Protein 8XPX (pdb70)

InterPro domains:
  IPR000571 Zinc finger, CCCH-type [PS50103] (180-202)
  IPR000571 Zinc finger, CCCH-type [PS50103] (270-297)
  IPR000571 Zinc finger, CCCH-type [SM00356] (90-118)
  IPR000571 Zinc finger, CCCH-type [SM00356] (177-201)
  IPR000571 Zinc finger, CCCH-type [SM00356] (270-296)
  IPR004170 WWE domain [PF02825] (377-458)
  IPR004170 WWE domain [PS50918] (285-361)
  IPR004170 WWE domain [PS50918] (364-458)
  IPR012317 Poly(ADP-ribose) polymerase, catalytic domain [PF00644] (507-678)
  IPR012317 Poly(ADP-ribose) polymerase, catalytic domain [PS51059] (484-698)
  IPR036388 Winged helix-like DNA-binding domain superfamily [G3DSA:1.10.10.10] (1-70)
  IPR037197 WWE domain superfamily [G3DSA:3.30.720.50] (369-468)
  IPR037197 WWE domain superfamily [SSF117839] (365-465)
  IPR051712 Mono-ADP-ribosyltransferase and antiviral protein [PTHR45740] (1-680)
  IPR056226 PARP12, winged helix domain [PF24356] (4-68)
  IPR057602 PARP12-like, CCCH zinc finger tandem [PF25261] (73-123)
  IPR057602 PARP12-like, CCCH zinc finger tandem [PF25261] (173-206)

GO terms:
  GO:0005802 trans-Golgi network (C, IDA)
  GO:0070633 transepithelial transport (P, IDA)
  GO:0070213 protein auto-ADP-ribosylation (P, IDA)
  GO:1990404 NAD+-protein mono-ADP-ribosyltransferase activity (F, IDA)
  GO:0140803 NAD+-protein-cysteine ADP-ribosyltransferase activity (F, EXP)
  GO:0140806 NAD+-protein-aspartate ADP-ribosyltransferase activity (F, EXP)
  GO:0003723 RNA binding (F, HDA)

Sequence (363 aa):
PGFQKITLSSSSEEYQKVWNLFNRTLPFYFFVQKIERVQNLALWEVYQWQKGQMQKQNGGKAVDERQLFHGTSAIVVDGICQHNFDWRVCGTSYGKGSYFARDAAYSHHFSKSDTQTHTMFLARVLVGEFVRGNASFVRPPAKEGWSNAFYDSCVNSVSDPSIFVIFEKHQVVYPEYVIQYTTSPGFQKITLSSSSEEYQKVWNLFNRTLPFYFVQQKIERVQNLALWEVYQWQKGQMQKQNGGKAVDERQLFHGTSAIVVDGICQHNFDWRVCTSYGKGSYFARDAAYSHHFSKSDTQTHTTMFLARVLVGEFVRGNASFVRPPAKEGWSNAFYDSCVNSVSDPSIFVIFEKHQVVYPEYVIQYTTTS

Foldseek 3Di:
DQKDKAWDDPVDPVNVVVVVQQCVAPVLWFWDTKIWMGHPVLVVLLVVVQCVLCVVVVNHGFDKDWWKAAEAPVCVVVCSHPNDFQVVAPDDQERAGKTFSYNVVNVVRHDDPAQKTKMFTKIFRQGFEEAGDHHHLAFDADPDPPHDGGQWHANDNVDGGMIGGNDRSGMGGTMMIMIGSD/DQKDWAWDDCPDPV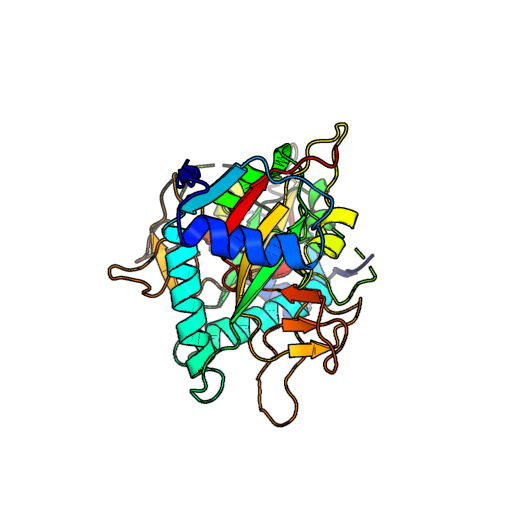NVVVVVQQCVAPVLWFWDTKTFMGRPVLVVLLVVVQVVLCVQVVNDHFDKDWFKAAEEPVCVVVCSHPNDAQVVHVDQERAGKTFSYNVVNVVVFDDPAQKTKMFGKIFRQGFEEAGDHPHLDFDADPPDDPHGGQWHANDPVDGGMIGGNDRSRMDRTMMIMIGSD

Nearest PDB structures (foldseek):
  8xpx-assembly1_A  TM=1.006E+00  e=1.491E-42  Homo sapiens
  8xpx-assembly2_B  TM=9.887E-01  e=3.657E-39  Homo sapiens
  2pqf-assembly7_F-2  TM=9.781E-01  e=5.191E-37  Homo sapiens
  2pqf-assembly8_B  TM=9.810E-01  e=6.252E-37  Homo sapiens
  2pqf-assembly3_C  TM=9.808E-01  e=1.315E-36  Homo sapiens

Organism: Homo sapiens (NCBI:txid9606)

Radius of gyration: 22.44 Å; Cα contacts (8 Å, |Δi|>4): 821; chains: 2; bounding box: 74×44×46 Å

Secondary structure (DSSP, 8-state):
---EEEEPPTTSHHHHHHHHHHHTT-TTSEEEEEEEEE-HHHHHHHHHHHHHHHHHTTTPPP-EEEEEEEE-GGGHHHHHHH---TTT----S-SSEEEES-HHHHHHT---SSSEEEEEEEEEE--SEEE--TT-SSPPBPSSTT-PBPSEEES-SSS--EEEE--GGGEEEEEEEEEE--/---EEEEPPTTSHHHHHHHHHHHTT-TTSEEEEEEEEE-HHHHHHHHHHHHHHHHHTTTPPP-EEEEEEEE-GGGHHHHHHH---TTT---S-SSEEEES-HHHHHHT---SSSEEEEEEEEEE--SEEE--TT-SSPPBPTTSSS-B-SEEES-SSS--EEEES-GGGEEEEEEEEEE--

Solvent-accessible surface area: 17602 Å² total; per-residue (Å²): 158,38,25,94,72,69,81,19,67,68,107,37,122,45,20,78,123,5,86,69,35,2,45,167,38,3,78,128,46,124,25,102,77,0,11,76,4,63,3,128,44,24,94,58,14,0,68,9,12,47,18,25,12,76,55,44,73,43,44,137,88,19,52,56,78,68,4,3,20,13,11,27,75,163,42,9,71,33,14,0,53,121,9,4,29,98,135,106,121,92,94,48,27,2,104,3,12,54,2,2,109,35,0,38,66,4,35,141,91,8,181,52,148,82,101,62,23,7,0,0,0,0,67,0,0,0,9,98,38,29,134,3,71,65,86,49,50,40,17,35,33,68,171,45,162,26,62,27,27,38,42,0,0,0,31,32,80,111,94,18,23,15,0,0,5,34,26,33,18,13,3,13,0,16,22,1,0,52,0,17,41,81,137,54,23,94,73,65,84,17,69,69,104,36,126,42,19,79,120,4,89,85,51,2,45,160,32,4,76,128,48,112,26,94,80,0,23,75,3,63,3,120,29,3,72,28,6,0,27,42,8,68,42,28,0,82,128,31,19,60,43,146,97,23,49,52,76,64,4,2,16,14,9,31,75,160,43,7,72,43,14,0,43,87,4,10,26,94,99,98,116,152,52,44,2,93,4,12,57,2,2,98,28,0,38,81,4,37,143,110,4,171,51,159,90,108,53,25,12,0,0,0,0,59,0,0,0,4,89,43,29,159,6,70,58,80,56,23,52,2,22,56,23,122,90,120,102,128,7,42,34,10,0,0,0,31,31,92,106,81,21,20,17,0,0,4,12,19,49,49,9,3,8,0,18,17,6,0,56,0,23,44,87

Structure (mmCIF, N/CA/C/O backbone):
data_8XPX
#
_entry.id   8XPX
#
_cell.length_a   93.940
_cell.length_b   74.930
_cell.length_c   61.490
_cell.angle_alpha   90.000
_cell.angle_beta   113.835
_cell.angle_gamma   90.000
#
_symmetry.space_group_name_H-M   'C 1 2 1'
#
loop_
_entity.id
_entity.type
_entity.pdbx_description
1 polymer 'Protein mono-ADP-ribosyltransferase PARP12'
2 non-polymer 1,2-ETHANEDIOL
3 non-polymer DI(HYDROXYETHYL)ETHER
4 non-polymer 'ACETATE ION'
5 water water
#
loop_
_atom_site.group_PDB
_atom_site.id
_atom_site.type_symbol
_atom_site.label_atom_id
_atom_site.label_alt_id
_atom_site.label_comp_id
_atom_site.label_asym_id
_atom_site.label_entity_id
_atom_site.label_seq_id
_atom_site.pdbx_PDB_ins_code
_atom_site.Cartn_x
_atom_site.Cartn_y
_atom_site.Cartn_z
_atom_site.occupancy
_atom_site.B_iso_or_equiv
_atom_site.auth_seq_id
_atom_site.auth_comp_id
_atom_site.auth_asym_id
_atom_site.auth_atom_id
_atom_site.pdbx_PDB_model_num
ATOM 1 N N . PRO A 1 8 ? -5.023 -16.252 6.593 1.000 68.572 496 PRO A N 1
ATOM 2 C CA . PRO A 1 8 ? -3.995 -17.266 6.887 1.000 68.313 496 PRO A CA 1
ATOM 3 C C . PRO A 1 8 ? -3.673 -17.323 8.379 1.000 61.802 496 PRO A C 1
ATOM 4 O O . PRO A 1 8 ? -3.961 -18.326 9.030 1.000 69.095 496 PRO A O 1
ATOM 8 N N . GLY A 1 9 ? -3.106 -16.233 8.912 1.000 48.504 497 GLY A N 1
ATOM 9 C CA . GLY A 1 9 ? -2.860 -16.111 10.341 1.000 43.283 497 GLY A CA 1
ATOM 10 C C . GLY A 1 9 ? -3.862 -15.195 11.055 1.000 37.619 497 GLY A C 1
ATOM 11 O O . GLY A 1 9 ? -3.656 -14.850 12.216 1.000 35.665 497 GLY A O 1
ATOM 12 N N . PHE A 1 10 ? -4.972 -14.844 10.389 1.000 33.232 498 PHE A N 1
ATOM 13 C CA . PHE A 1 10 ? -5.978 -13.985 10.998 1.000 30.909 498 PHE A CA 1
ATOM 14 C C . PHE A 1 10 ? -7.380 -14.410 10.562 1.000 33.703 498 PHE A C 1
ATOM 15 O O . PHE A 1 10 ? -7.546 -15.069 9.535 1.000 29.279 498 PHE A O 1
ATOM 23 N N . GLN A 1 11 ? -8.386 -14.025 11.360 1.000 30.257 499 GLN A N 1
ATOM 24 C CA . GLN A 1 11 ? -9.779 -14.104 10.950 1.000 31.970 499 GLN A CA 1
ATOM 25 C C . GLN A 1 11 ? -10.431 -12.736 11.133 1.000 30.713 499 GLN A C 1
ATOM 26 O O . GLN A 1 11 ? -10.007 -11.949 11.983 1.000 27.291 499 GLN A O 1
ATOM 32 N N . LYS A 1 12 ? -11.446 -12.459 10.306 1.000 27.967 500 LYS A N 1
ATOM 33 C CA . LYS A 1 12 ? -12.288 -11.279 10.463 1.000 28.933 500 LYS A CA 1
ATOM 34 C C . LYS A 1 12 ? -13.700 -11.758 10.783 1.000 29.653 500 LYS A C 1
ATOM 35 O O . LYS A 1 12 ? -14.265 -12.535 10.016 1.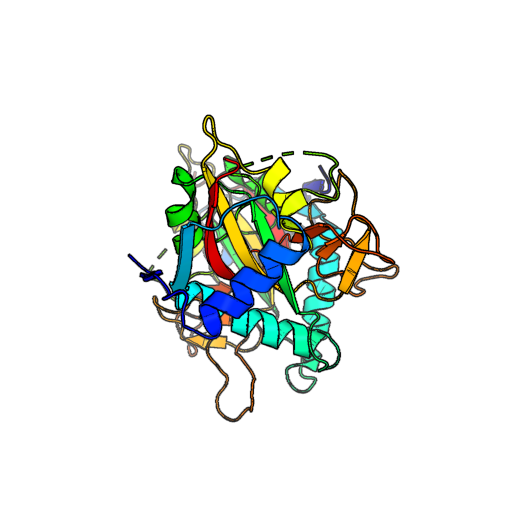000 30.156 500 LYS A O 1
ATOM 41 N N . ILE A 1 13 ? -14.243 -11.334 11.931 1.000 27.235 501 ILE A N 1
ATOM 42 C CA . ILE A 1 13 ? -15.551 -11.791 12.373 1.000 27.127 501 ILE A CA 1
ATOM 43 C C . ILE A 1 13 ? -16.534 -10.637 12.200 1.000 28.803 501 ILE A C 1
ATOM 44 O O . ILE A 1 13 ? -16.370 -9.589 12.820 1.000 27.847 501 ILE A O 1
ATOM 49 N N . THR A 1 14 ? -17.534 -10.827 11.330 1.000 26.984 502 THR A N 1
ATOM 50 C CA . THR A 1 14 ? -18.564 -9.826 11.128 1.000 27.788 502 THR A CA 1
ATOM 51 C C . THR A 1 14 ? -19.396 -9.748 12.402 1.000 27.846 502 THR A C 1
ATOM 52 O O . THR A 1 14 ? -19.815 -10.771 12.932 1.000 30.367 502 THR A O 1
ATOM 56 N N . LEU A 1 15 ? -19.585 -8.532 12.920 1.000 25.627 503 LEU A N 1
ATOM 57 C CA . LEU A 1 15 ? -20.364 -8.333 14.131 1.000 26.034 503 LEU A CA 1
ATOM 58 C C . LEU A 1 15 ? -21.819 -8.013 13.792 1.000 25.895 503 LEU A C 1
ATOM 59 O O . LEU A 1 15 ? -22.099 -7.334 12.803 1.000 28.316 503 LEU A O 1
ATOM 64 N N . SER A 1 16 ? -22.709 -8.437 14.691 1.000 29.542 504 SER A N 1
ATOM 65 C CA . SER A 1 16 ? -24.119 -8.094 14.626 1.000 31.927 504 SER A CA 1
ATOM 66 C C . SER A 1 16 ? -24.338 -6.690 15.190 1.000 30.915 504 SER A C 1
ATOM 67 O O . SER A 1 16 ? -23.803 -6.369 16.242 1.000 28.912 504 SER A O 1
ATOM 70 N N . SER A 1 17 ? -25.158 -5.879 14.509 1.000 29.180 505 SER A N 1
ATOM 71 C CA . SER A 1 17 ? -25.477 -4.532 14.961 1.000 31.811 505 SER A CA 1
ATOM 72 C C . SER A 1 17 ? -26.227 -4.521 16.299 1.000 31.864 505 SER A C 1
ATOM 73 O O . SER A 1 17 ? -26.339 -3.462 16.922 1.000 32.426 505 SER A O 1
ATOM 76 N N . SER A 1 18 ? -26.691 -5.688 16.780 1.000 30.345 506 SER A N 1
ATOM 77 C CA . SER A 1 18 ? -27.417 -5.761 18.038 1.000 32.713 506 SER A CA 1
ATOM 78 C C . SER A 1 18 ? -26.471 -6.031 19.214 1.000 30.590 506 SER A C 1
ATOM 79 O O . SER A 1 18 ? -26.905 -6.070 20.367 1.000 31.017 506 SER A O 1
ATOM 82 N N . SER A 1 19 ? -25.172 -6.220 18.932 1.000 27.149 507 SER A N 1
ATOM 83 C CA . SER A 1 19 ? -24.203 -6.542 19.964 1.000 27.835 507 SER A CA 1
ATOM 84 C C . SER A 1 19 ? -23.658 -5.263 20.605 1.000 26.646 507 SER A C 1
ATOM 85 O O . SER A 1 19 ? -23.607 -4.208 19.964 1.000 26.872 507 SER A O 1
ATOM 88 N N . GLU A 1 20 ? -23.241 -5.395 21.867 1.000 25.134 508 GLU A N 1
ATOM 89 C CA . GLU A 1 20 ? -22.534 -4.353 22.601 1.000 26.983 508 GLU A CA 1
ATOM 90 C C . GLU A 1 20 ? -21.270 -3.950 21.840 1.000 26.826 508 GLU A C 1
ATOM 91 O O . GLU A 1 20 ? -20.993 -2.764 21.669 1.000 25.554 508 GLU A O 1
ATOM 97 N N . GLU A 1 21 ? -20.527 -4.952 21.364 1.000 25.292 509 GLU A N 1
ATOM 98 C CA . GLU A 1 21 ? -19.230 -4.729 20.739 1.000 26.117 509 GLU A CA 1
ATOM 99 C C . GLU A 1 21 ? -19.379 -3.864 19.486 1.000 24.141 509 GLU A C 1
ATOM 100 O O . GLU A 1 21 ? -18.645 -2.893 19.288 1.000 23.479 509 GLU A O 1
ATOM 106 N N . TYR A 1 22 ? -20.354 -4.204 18.641 1.000 22.662 510 TYR A N 1
ATOM 107 C CA . TYR A 1 22 ? -20.604 -3.429 17.443 1.000 22.136 510 TYR A CA 1
ATOM 108 C C . TYR A 1 22 ? -20.912 -1.983 17.828 1.000 21.812 510 TYR A C 1
ATOM 109 O O . TYR A 1 22 ? -20.400 -1.057 17.213 1.000 20.577 510 TYR A O 1
ATOM 118 N N . GLN A 1 23 ? -21.802 -1.806 18.812 1.000 22.164 511 GLN A N 1
ATOM 119 C CA . GLN A 1 23 ? -22.330 -0.488 19.127 1.000 22.294 511 GLN A CA 1
ATOM 120 C C . GLN A 1 23 ? -21.275 0.383 19.806 1.000 21.093 511 GLN A C 1
ATOM 121 O O . GLN A 1 23 ? -21.310 1.596 19.649 1.000 21.324 511 GLN A O 1
ATOM 127 N N . LYS A 1 24 ? -20.307 -0.226 20.490 1.000 22.686 512 LYS A N 1
ATOM 128 C CA . LYS A 1 24 ? -19.206 0.526 21.075 1.000 23.339 512 LYS A CA 1
ATOM 129 C C . LYS A 1 24 ? -18.327 1.111 19.970 1.000 22.045 512 LYS A C 1
ATOM 130 O O . LYS A 1 24 ? -17.900 2.254 20.054 1.000 21.128 512 LYS A O 1
ATOM 136 N N . VAL A 1 25 ? -18.023 0.298 18.955 1.000 20.850 513 VAL A N 1
ATOM 137 C CA . VAL A 1 25 ? -17.231 0.765 17.834 1.000 21.235 513 VAL A CA 1
ATOM 138 C C . VAL A 1 25 ? -18.004 1.829 17.052 1.000 19.866 513 VAL A C 1
ATOM 139 O O . VAL A 1 25 ? -17.449 2.865 16.683 1.000 19.115 513 VAL A O 1
ATOM 143 N N . TRP A 1 26 ? -19.288 1.557 16.811 1.000 19.600 514 TRP A N 1
ATOM 144 C CA . TRP A 1 26 ? -20.150 2.443 16.054 1.000 19.931 514 TRP A CA 1
ATOM 145 C C . TRP A 1 26 ? -20.203 3.802 16.742 1.000 20.829 514 TRP A C 1
ATOM 146 O O . TRP A 1 26 ? -20.135 4.829 16.087 1.000 19.186 514 TRP A O 1
ATOM 157 N N . ASN A 1 27 ? -20.307 3.779 18.071 1.000 21.118 515 ASN A N 1
ATOM 158 C CA . ASN A 1 27 ? -20.372 5.008 18.847 1.000 22.490 515 ASN A CA 1
ATOM 159 C C . ASN A 1 27 ? -19.167 5.908 18.556 1.000 21.276 515 ASN A C 1
ATOM 160 O O . ASN A 1 27 ? -19.326 7.110 18.324 1.000 21.731 515 ASN A O 1
ATOM 165 N N . LEU A 1 28 ? -17.966 5.329 18.551 1.000 20.366 516 LEU A N 1
ATOM 166 C CA . LEU A 1 28 ? -16.745 6.106 18.356 1.000 19.930 516 LEU A CA 1
ATOM 167 C C . LEU A 1 28 ? -16.710 6.742 16.963 1.000 20.129 516 LEU A C 1
ATOM 168 O O . LEU A 1 28 ? -16.290 7.893 16.824 1.000 20.412 516 LEU A O 1
ATOM 173 N N . PHE A 1 29 ? -17.143 5.985 15.943 1.000 18.989 517 PHE A N 1
ATOM 174 C CA . PHE A 1 29 ? -17.204 6.459 14.568 1.000 20.234 517 PHE A CA 1
ATOM 175 C C . PHE A 1 29 ? -18.196 7.623 14.456 1.000 18.214 517 PHE A C 1
ATOM 176 O O . PHE A 1 29 ? -17.896 8.648 13.865 1.000 18.310 517 PHE A O 1
ATOM 184 N N . ASN A 1 30 ? -19.365 7.426 15.063 1.000 19.956 518 ASN A N 1
ATOM 185 C CA . ASN A 1 30 ? -20.477 8.358 14.993 1.000 19.907 518 ASN A CA 1
ATOM 186 C C . ASN A 1 30 ? -20.165 9.669 15.714 1.000 21.170 518 ASN A C 1
ATOM 187 O O . ASN A 1 30 ? -20.791 10.695 15.410 1.000 22.005 518 ASN A O 1
ATOM 192 N N . ARG A 1 31 ? -19.178 9.681 16.619 1.000 20.440 519 ARG A N 1
ATOM 193 C CA . ARG A 1 31 ? -18.815 10.921 17.295 1.000 22.129 519 ARG A CA 1
ATOM 194 C C . ARG A 1 31 ? -18.486 12.028 16.295 1.000 21.622 519 ARG A C 1
ATOM 195 O O . ARG A 1 31 ? -18.744 13.199 16.574 1.000 20.580 519 ARG A O 1
ATOM 203 N N . THR A 1 32 ? -17.855 11.684 15.156 1.000 20.373 520 THR A N 1
ATOM 204 C CA . THR A 1 32 ? -17.460 12.714 14.208 1.000 19.490 520 THR A CA 1
ATOM 205 C C . THR A 1 32 ? -17.961 12.477 12.780 1.000 21.238 520 THR A C 1
ATOM 206 O O . THR A 1 32 ? -17.806 13.384 11.976 1.000 22.735 520 THR A O 1
ATOM 210 N N . LEU A 1 33 ? -18.569 11.322 12.470 1.000 21.614 521 LEU A N 1
ATOM 211 C CA . LEU A 1 33 ? -19.170 11.070 11.163 1.000 22.194 521 LEU A CA 1
ATOM 212 C C . LEU A 1 33 ? -20.621 10.624 11.321 1.000 22.516 521 LEU A C 1
ATOM 213 O O . LEU A 1 33 ? -21.056 9.594 10.797 1.000 23.629 521 LEU A O 1
ATOM 218 N N . PRO A 1 34 ? -21.460 11.421 12.020 1.000 23.509 522 PRO A N 1
ATOM 219 C CA . PRO A 1 34 ? -22.872 11.089 12.173 1.000 25.195 522 PRO A CA 1
ATOM 220 C C . PRO A 1 34 ? -23.663 11.121 10.862 1.000 26.613 522 PRO A C 1
ATOM 221 O O . PRO A 1 34 ? -24.726 10.514 10.793 1.000 26.647 522 PRO A O 1
ATOM 225 N N . PHE A 1 35 ? -23.137 11.825 9.847 1.000 28.804 523 PHE A N 1
ATOM 226 C CA . PHE A 1 35 ? -23.841 12.038 8.589 1.000 30.262 523 PHE A CA 1
ATOM 227 C C . PHE A 1 35 ? -23.462 10.976 7.551 1.000 30.203 523 PHE A C 1
ATOM 228 O O . PHE A 1 35 ? -23.997 10.985 6.445 1.000 31.136 523 PHE A O 1
ATOM 236 N N . TYR A 1 36 ? -22.549 10.058 7.893 1.000 28.257 524 TYR A N 1
ATOM 237 C CA . TYR A 1 36 ? -22.262 8.896 7.057 1.000 28.186 524 TYR A CA 1
ATOM 238 C C . TYR A 1 36 ? -22.947 7.665 7.645 1.000 26.711 524 TYR A C 1
ATOM 239 O O . TYR A 1 36 ? -23.460 7.704 8.757 1.000 26.610 524 TYR A O 1
ATOM 248 N N . PHE A 1 37 ? -22.949 6.560 6.888 1.000 28.381 525 PHE A N 1
ATOM 249 C CA A PHE A 1 37 ? -23.691 5.368 7.261 0.500 27.718 525 PHE A CA 1
ATOM 250 C CA B PHE A 1 37 ? -23.699 5.368 7.251 0.500 27.463 525 PHE A CA 1
ATOM 251 C C . PHE A 1 37 ? -22.774 4.155 7.308 1.000 27.189 525 PHE A C 1
ATOM 252 O O . PHE A 1 37 ? -22.191 3.781 6.291 1.000 27.460 525 PHE A O 1
ATOM 267 N N . VAL A 1 38 ? -22.684 3.541 8.498 1.000 26.454 526 VAL A N 1
ATOM 268 C CA . VAL A 1 38 ? -21.863 2.355 8.705 1.000 26.830 526 VAL A CA 1
ATOM 269 C C . VAL A 1 38 ? -22.623 1.158 8.139 1.000 28.650 526 VAL A C 1
ATOM 270 O O . VAL A 1 38 ? -23.801 0.986 8.423 1.000 26.233 526 VAL A O 1
ATOM 274 N N . GLN A 1 39 ? -21.928 0.337 7.339 1.000 28.963 527 GLN A N 1
ATOM 275 C CA . GLN A 1 39 ? -22.534 -0.777 6.628 1.000 30.683 527 GLN A CA 1
ATOM 276 C C . GLN A 1 39 ? -22.046 -2.105 7.200 1.000 29.411 527 GLN A C 1
ATOM 277 O O . GLN A 1 39 ? -22.760 -3.094 7.153 1.000 28.897 527 GLN A O 1
ATOM 283 N N . LYS A 1 40 ? -20.829 -2.141 7.763 1.000 27.755 528 LYS A N 1
ATOM 284 C CA . LYS A 1 40 ? -20.274 -3.381 8.276 1.000 26.506 528 LYS A CA 1
ATOM 285 C C . LYS A 1 40 ? -19.155 -3.072 9.265 1.000 23.696 528 LYS A C 1
ATOM 286 O O . LYS A 1 40 ? -18.388 -2.147 9.024 1.000 24.594 528 LYS A O 1
ATOM 292 N N . ILE A 1 41 ? -19.081 -3.864 10.345 1.000 22.771 529 ILE A N 1
ATOM 293 C CA . ILE A 1 41 ? -17.968 -3.824 11.288 1.000 22.262 529 ILE A CA 1
ATOM 294 C C . ILE A 1 41 ? -17.504 -5.254 11.523 1.000 22.211 529 ILE A C 1
ATOM 295 O O . ILE A 1 41 ? -18.313 -6.124 11.864 1.000 23.981 529 ILE A O 1
ATOM 300 N N . GLU A 1 42 ? -16.194 -5.464 11.357 1.000 22.952 530 GLU A N 1
ATOM 301 C CA . GLU A 1 42 ? -15.558 -6.755 11.555 1.000 24.677 530 GLU A CA 1
ATOM 302 C C . GLU A 1 42 ? -14.506 -6.665 12.654 1.000 23.210 530 GLU A C 1
ATOM 303 O O . GLU A 1 42 ? -13.692 -5.744 12.636 1.000 22.852 530 GLU A O 1
ATOM 309 N N . ARG A 1 43 ? -14.497 -7.655 13.548 1.000 23.287 531 ARG A N 1
ATOM 310 C CA . ARG A 1 43 ? -13.455 -7.807 14.549 1.000 23.731 531 ARG A CA 1
ATOM 311 C C . ARG A 1 43 ? -12.282 -8.558 13.933 1.000 24.945 531 ARG A C 1
ATOM 312 O O . ARG A 1 43 ? -12.466 -9.640 13.373 1.000 25.571 531 ARG A O 1
ATOM 320 N N . VAL A 1 44 ? -11.075 -8.004 14.090 1.000 22.507 532 VAL A N 1
ATOM 321 C CA . VAL A 1 44 ? -9.885 -8.634 13.550 1.000 24.610 532 VAL A CA 1
ATOM 322 C C . VAL A 1 44 ? -9.269 -9.486 14.648 1.000 24.024 532 VAL A C 1
ATOM 323 O O . VAL A 1 44 ? -9.036 -9.000 15.748 1.000 22.844 532 VAL A O 1
ATOM 327 N N . GLN A 1 45 ? -9.025 -10.761 14.340 1.000 24.763 533 GLN A N 1
ATOM 328 C CA . GLN A 1 45 ? -8.390 -11.668 15.276 1.000 27.403 533 GLN A CA 1
ATOM 329 C C . GLN A 1 45 ? -7.089 -12.151 14.649 1.000 27.668 533 GLN A C 1
ATOM 330 O O . GLN A 1 45 ? -7.120 -12.967 13.719 1.000 28.158 533 GLN A O 1
ATOM 336 N N . ASN A 1 46 ? -5.963 -11.605 15.130 1.000 27.128 534 ASN A N 1
ATOM 337 C CA . ASN A 1 46 ? -4.648 -12.082 14.740 1.000 26.235 534 ASN A CA 1
ATOM 338 C C . ASN A 1 46 ? -3.861 -12.366 16.016 1.000 26.223 534 ASN A C 1
ATOM 339 O O . ASN A 1 46 ? -3.382 -11.442 16.664 1.000 23.118 534 ASN A O 1
ATOM 344 N N . LEU A 1 47 ? -3.746 -13.652 16.378 1.000 27.717 535 LEU A N 1
ATOM 345 C CA . LEU A 1 47 ? -3.141 -14.034 17.643 1.000 29.988 535 LEU A CA 1
ATOM 346 C C . LEU A 1 47 ? -1.695 -13.546 17.717 1.000 28.308 535 LEU A C 1
ATOM 347 O O . LEU A 1 47 ? -1.258 -13.123 18.779 1.000 27.392 535 LEU A O 1
ATOM 352 N N . ALA A 1 48 ? -0.962 -13.629 16.596 1.000 27.756 536 ALA A N 1
ATOM 353 C CA . ALA A 1 48 ? 0.441 -13.259 16.569 1.000 26.728 536 ALA A CA 1
ATOM 354 C C . ALA A 1 48 ? 0.614 -11.773 16.861 1.000 26.243 536 ALA A C 1
ATOM 355 O O . ALA A 1 48 ? 1.447 -11.400 17.682 1.000 26.361 536 ALA A O 1
ATOM 357 N N . LEU A 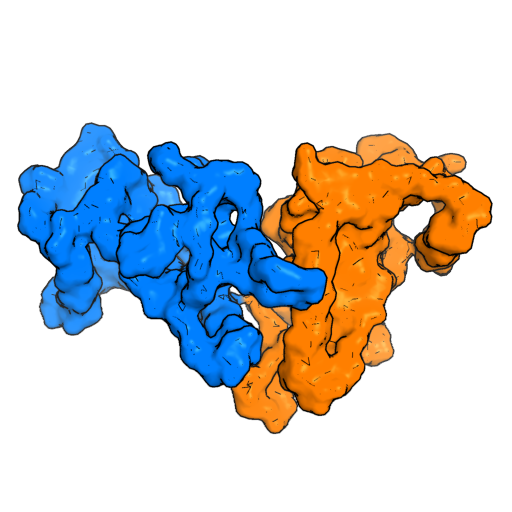1 49 ? -0.175 -10.925 16.187 1.000 24.985 537 LEU A N 1
ATOM 358 C CA . LEU A 1 49 ? -0.104 -9.486 16.408 1.000 23.319 537 LEU A CA 1
ATOM 359 C C . LEU A 1 49 ? -0.558 -9.145 17.827 1.000 22.250 537 LEU A C 1
ATOM 360 O O . LEU A 1 49 ? -0.045 -8.210 18.443 1.000 21.416 537 LEU A O 1
ATOM 365 N N . TRP A 1 50 ? -1.498 -9.924 18.364 1.000 22.526 538 TRP A N 1
ATOM 366 C CA . TRP A 1 50 ? -2.030 -9.689 19.699 1.000 23.281 538 TRP A CA 1
ATOM 367 C C . TRP A 1 50 ? -0.982 -10.008 20.768 1.000 22.642 538 TRP A C 1
ATOM 368 O O . TRP A 1 50 ? -0.799 -9.242 21.712 1.000 21.861 538 TRP A O 1
ATOM 379 N N . GLU A 1 51 ? -0.293 -11.144 20.609 1.000 22.884 539 GLU A N 1
ATOM 380 C CA . GLU A 1 51 ? 0.755 -11.537 21.540 1.000 24.345 539 GLU A CA 1
ATOM 381 C C . GLU A 1 51 ? 1.856 -10.480 21.590 1.000 21.008 539 GLU A C 1
ATOM 382 O O . GLU A 1 51 ? 2.288 -10.097 22.670 1.000 22.192 539 GLU A O 1
ATOM 388 N N . VAL A 1 52 ? 2.290 -10.004 20.426 1.000 22.157 540 VAL A N 1
ATOM 389 C CA . VAL A 1 52 ? 3.336 -8.997 20.327 1.000 22.171 540 VAL A CA 1
ATOM 390 C C . VAL A 1 52 ? 2.892 -7.720 21.047 1.000 21.632 540 VAL A C 1
ATOM 391 O O . VAL A 1 52 ? 3.643 -7.138 21.828 1.000 22.446 540 VAL A O 1
ATOM 395 N N . TYR A 1 53 ? 1.679 -7.270 20.739 1.000 20.833 541 TYR A N 1
ATOM 396 C CA . TYR A 1 53 ? 1.125 -6.044 21.303 1.000 19.817 541 TYR A CA 1
ATOM 397 C C . TYR A 1 53 ? 1.059 -6.129 22.829 1.000 19.934 541 TYR A C 1
ATOM 398 O O . TYR A 1 53 ? 1.421 -5.183 23.538 1.000 20.333 541 TYR A O 1
ATOM 407 N N . GLN A 1 54 ? 0.602 -7.267 23.356 1.000 20.153 542 GLN A N 1
ATOM 408 C CA . GLN A 1 54 ? 0.429 -7.396 24.799 1.000 22.125 542 GLN A CA 1
ATOM 409 C C . GLN A 1 54 ? 1.788 -7.433 25.496 1.000 21.439 542 GLN A C 1
ATOM 410 O O . GLN A 1 54 ? 1.946 -6.854 26.572 1.000 20.593 542 GLN A O 1
ATOM 416 N N . TRP A 1 55 ? 2.773 -8.083 24.862 1.000 21.014 543 TRP A N 1
ATOM 417 C CA . TRP A 1 55 ? 4.140 -8.057 25.351 1.000 20.445 543 TRP A CA 1
ATOM 418 C C . TRP A 1 55 ? 4.686 -6.634 25.376 1.000 20.592 543 TRP A C 1
ATOM 419 O O . TRP A 1 55 ? 5.258 -6.220 26.377 1.000 20.602 543 TRP A O 1
ATOM 430 N N . GLN A 1 56 ? 4.497 -5.893 24.275 1.000 20.964 544 GLN A N 1
ATOM 431 C CA . GLN A 1 56 ? 4.967 -4.526 24.178 1.000 20.638 544 GLN A CA 1
ATOM 432 C C . GLN A 1 56 ? 4.336 -3.673 25.283 1.000 20.099 544 GLN A C 1
ATOM 433 O O . GLN A 1 56 ? 5.000 -2.839 25.880 1.000 19.587 544 GLN A O 1
ATOM 439 N N . LYS A 1 57 ? 3.034 -3.849 25.510 1.000 19.872 545 LYS A N 1
ATOM 440 C CA . LYS A 1 57 ? 2.322 -3.114 26.544 1.000 20.599 545 LYS A CA 1
ATOM 441 C C . LYS A 1 57 ? 2.947 -3.377 27.917 1.000 19.708 545 LYS A C 1
ATOM 442 O O . LYS A 1 57 ? 3.129 -2.449 28.715 1.000 20.950 545 LYS A O 1
ATOM 448 N N . GLY A 1 58 ? 3.248 -4.654 28.188 1.000 19.598 546 GLY A N 1
ATOM 449 C CA . GLY A 1 58 ? 3.874 -5.062 29.438 1.000 20.587 546 GLY A CA 1
ATOM 450 C C . GLY A 1 58 ? 5.254 -4.428 29.598 1.000 21.042 546 GLY A C 1
ATOM 451 O O . GLY A 1 58 ? 5.616 -3.973 30.676 1.000 20.930 546 GLY A O 1
ATOM 452 N N . GLN A 1 59 ? 6.033 -4.380 28.503 1.000 21.822 547 GLN A N 1
ATOM 453 C CA . GLN A 1 59 ? 7.374 -3.828 28.572 1.000 23.532 547 GLN A CA 1
ATOM 454 C C . GLN A 1 59 ? 7.292 -2.321 28.811 1.000 22.090 547 GLN A C 1
ATOM 455 O O . GLN A 1 59 ? 8.078 -1.771 29.578 1.000 21.738 547 GLN A O 1
ATOM 461 N N . MET A 1 60 ? 6.342 -1.653 28.147 1.000 20.864 548 MET A N 1
ATOM 462 C CA . MET A 1 60 ? 6.188 -0.217 28.284 1.000 22.285 548 MET A CA 1
ATOM 463 C C . MET A 1 60 ? 5.740 0.133 29.706 1.000 20.253 548 MET A C 1
ATOM 464 O O . MET A 1 60 ? 6.157 1.146 30.258 1.000 21.273 548 MET A O 1
ATOM 469 N N . GLN A 1 61 ? 4.907 -0.719 30.304 1.000 20.488 549 GLN A N 1
ATOM 470 C CA . GLN A 1 61 ? 4.471 -0.496 31.680 1.000 21.160 549 GLN A CA 1
ATOM 471 C C . GLN A 1 61 ? 5.670 -0.528 32.620 1.000 20.919 549 GLN A C 1
ATOM 472 O O . GLN A 1 61 ? 5.835 0.355 33.459 1.000 22.758 549 GLN A O 1
ATOM 478 N N . LYS A 1 62 ? 6.533 -1.527 32.445 1.000 22.667 550 LYS A N 1
ATOM 479 C CA . LYS A 1 62 ? 7.718 -1.639 33.279 1.000 25.630 550 LYS A CA 1
ATOM 480 C C . LYS A 1 62 ? 8.601 -0.410 33.121 1.000 27.086 550 LYS A C 1
ATOM 481 O O . LYS A 1 62 ? 9.114 0.120 34.108 1.000 27.017 550 LYS A O 1
ATOM 487 N N . GLN A 1 63 ? 8.728 0.071 31.879 1.000 25.047 551 GLN A N 1
ATOM 488 C CA . GLN A 1 63 ? 9.615 1.180 31.594 1.000 27.158 551 GLN A CA 1
ATOM 489 C C . GLN A 1 63 ? 8.998 2.516 31.987 1.000 29.512 551 GLN A C 1
ATOM 490 O O . GLN A 1 63 ? 9.687 3.539 31.955 1.000 30.797 551 GLN A O 1
ATOM 496 N N . ASN A 1 64 ? 7.731 2.487 32.413 1.000 26.135 552 ASN A N 1
ATOM 497 C CA . ASN A 1 64 ? 7.001 3.667 32.841 1.000 28.193 552 ASN A CA 1
ATOM 498 C C . ASN A 1 64 ? 6.881 3.684 34.368 1.000 29.835 552 ASN A C 1
ATOM 499 O O . ASN A 1 64 ? 5.859 4.099 34.920 1.000 28.608 552 ASN A O 1
ATOM 504 N N . GLY A 1 65 ? 7.913 3.184 35.054 1.000 29.538 553 GLY A N 1
ATOM 505 C CA . GLY A 1 65 ? 7.895 3.098 36.501 1.000 30.440 553 GLY A CA 1
ATOM 506 C C . GLY A 1 65 ? 6.779 2.188 37.009 1.000 29.021 553 GLY A C 1
ATOM 507 O O . GLY A 1 65 ? 6.315 2.357 38.130 1.000 28.825 553 GLY A O 1
ATOM 508 N N . GLY A 1 66 ? 6.349 1.239 36.168 1.000 26.432 554 GLY A N 1
ATOM 509 C CA . GLY A 1 66 ? 5.345 0.246 36.527 1.000 24.613 554 GLY A CA 1
ATOM 510 C C . GLY A 1 66 ? 3.908 0.758 36.406 1.000 24.716 554 GLY A C 1
ATOM 511 O O . GLY A 1 66 ? 2.988 0.082 36.851 1.000 25.185 554 GLY A O 1
ATOM 512 N N . LYS A 1 67 ? 3.712 1.909 35.762 1.000 23.902 555 LYS A N 1
ATOM 513 C CA . LYS A 1 67 ? 2.403 2.541 35.646 1.000 24.242 555 LYS A CA 1
ATOM 514 C C . LYS A 1 67 ? 1.781 2.227 34.285 1.000 25.597 555 LYS A C 1
ATOM 515 O O . LYS A 1 67 ? 2.502 2.085 33.290 1.000 25.180 555 LYS A O 1
ATOM 521 N N . ALA A 1 68 ? 0.442 2.194 34.248 1.000 24.875 556 ALA A N 1
ATOM 522 C CA . ALA A 1 68 ? -0.298 1.856 33.047 1.000 25.747 556 ALA A CA 1
ATOM 523 C C . ALA A 1 68 ? 0.128 2.791 31.919 1.000 22.874 556 ALA A C 1
ATOM 524 O O . ALA A 1 68 ? 0.311 3.981 32.127 1.000 21.784 556 ALA A O 1
ATOM 526 N N . VAL A 1 69 ? 0.185 2.211 30.727 1.000 24.194 557 VAL A N 1
ATOM 527 C CA . VAL A 1 69 ? 0.582 2.865 29.496 1.000 24.024 557 VAL A CA 1
ATOM 528 C C . VAL A 1 69 ? -0.620 3.596 28.898 1.000 19.913 557 VAL A C 1
ATOM 529 O O . VAL A 1 69 ? -1.683 3.007 28.850 1.000 22.624 557 VAL A O 1
ATOM 533 N N . ASP A 1 70 ? -0.428 4.813 28.378 1.000 20.815 558 ASP A N 1
ATOM 534 C CA . ASP A 1 70 ? -1.474 5.514 27.633 1.000 21.433 558 ASP A CA 1
ATOM 535 C C . ASP A 1 70 ? -1.803 4.678 26.389 1.000 20.672 558 ASP A C 1
ATOM 536 O O . ASP A 1 70 ? -0.964 4.496 25.510 1.000 19.490 558 ASP A O 1
ATOM 541 N N . GLU A 1 71 ? -3.029 4.132 26.369 1.000 19.200 559 GLU A N 1
ATOM 542 C CA . GLU A 1 71 ? -3.511 3.240 25.329 1.000 19.848 559 GLU A CA 1
ATOM 543 C C . GLU A 1 71 ? -4.827 3.810 24.808 1.000 19.796 559 GLU A C 1
ATOM 544 O O . GLU A 1 71 ? -5.708 4.149 25.598 1.000 19.307 559 GLU A O 1
ATOM 550 N N . ARG A 1 72 ? -4.944 3.945 23.486 1.000 17.027 560 ARG A N 1
ATOM 551 C CA . ARG A 1 72 ? -6.119 4.574 22.898 1.000 18.122 560 ARG A CA 1
ATOM 552 C C . ARG A 1 72 ? -6.656 3.729 21.750 1.000 19.088 560 ARG A C 1
ATOM 553 O O . ARG A 1 72 ? -5.941 2.900 21.189 1.000 19.827 560 ARG A O 1
ATOM 561 N N . GLN A 1 73 ? -7.936 3.967 21.433 1.000 18.875 561 GLN A N 1
ATOM 562 C CA . GLN A 1 73 ? -8.567 3.408 20.256 1.000 20.336 561 GLN A CA 1
ATOM 563 C C . GLN A 1 73 ? -8.668 4.538 19.239 1.000 19.742 561 GLN A C 1
ATOM 564 O O . GLN A 1 73 ? -9.327 5.554 19.497 1.000 17.629 561 GLN A O 1
ATOM 570 N N . LEU A 1 74 ? -7.936 4.365 18.132 1.000 17.640 562 LEU A N 1
ATOM 571 C CA . LEU A 1 74 ? -7.696 5.431 17.176 1.000 16.575 562 LEU A CA 1
ATOM 572 C C . LEU A 1 74 ? -7.978 4.906 15.765 1.000 18.252 562 LEU A C 1
ATOM 573 O O . LEU A 1 74 ? -7.829 3.719 15.497 1.000 17.669 562 LEU A O 1
ATOM 578 N N . PHE A 1 75 ? -8.351 5.823 14.854 1.000 17.849 563 PHE A N 1
ATOM 579 C CA . PHE A 1 75 ? -8.754 5.459 13.509 1.000 18.207 563 PHE A CA 1
ATOM 580 C C . PHE A 1 75 ? -7.583 5.559 12.531 1.000 17.807 563 PHE A C 1
ATOM 581 O O . PHE A 1 75 ? -6.613 6.301 12.730 1.000 17.579 563 PHE A O 1
ATOM 589 N N . HIS A 1 76 ? -7.697 4.767 11.462 1.000 18.860 564 HIS A N 1
ATOM 590 C CA . HIS A 1 76 ? -6.698 4.753 10.401 1.000 21.088 564 HIS A CA 1
ATOM 591 C C . HIS A 1 76 ? -7.398 4.494 9.075 1.000 20.650 564 HIS A C 1
ATOM 592 O O . HIS A 1 76 ? -7.947 3.420 8.854 1.000 19.363 564 HIS A O 1
ATOM 599 N N . GLY A 1 77 ? -7.400 5.516 8.209 1.000 23.856 565 GLY A N 1
ATOM 600 C CA . GLY A 1 77 ? -8.075 5.410 6.933 1.000 25.192 565 GLY A CA 1
ATOM 601 C C . GLY A 1 77 ? -7.343 4.407 6.054 1.000 25.889 565 GLY A C 1
ATOM 602 O O . GLY A 1 77 ? -6.122 4.309 6.133 1.000 26.819 565 GLY A O 1
ATOM 603 N N . THR A 1 78 ? -8.100 3.652 5.257 1.000 24.599 566 THR A N 1
ATOM 604 C CA . THR A 1 78 ? -7.503 2.631 4.421 1.000 25.991 566 THR A CA 1
ATOM 605 C C . THR A 1 78 ? -8.305 2.539 3.131 1.000 27.575 566 THR A C 1
ATOM 606 O O . THR A 1 78 ? -9.105 3.421 2.812 1.000 30.846 566 THR A O 1
ATOM 610 N N . SER A 1 79 ? -7.973 1.519 2.344 1.000 26.626 567 SER A N 1
ATOM 611 C CA . SER A 1 79 ? -8.771 1.104 1.209 1.000 28.140 567 SER A CA 1
ATOM 612 C C . SER A 1 79 ? -9.046 -0.383 1.359 1.000 26.585 567 SER A C 1
ATOM 613 O O . SER A 1 79 ? -8.248 -1.118 1.947 1.000 28.655 567 SER A O 1
ATOM 616 N N . ALA A 1 80 ? -10.168 -0.823 0.798 1.000 28.743 568 ALA A N 1
ATOM 617 C CA . ALA A 1 80 ? -10.592 -2.208 0.897 1.000 29.791 568 ALA A CA 1
ATOM 618 C C . ALA A 1 80 ? -9.481 -3.164 0.466 1.000 31.151 568 ALA A C 1
ATOM 619 O O . ALA A 1 80 ? -9.351 -4.241 1.042 1.000 29.746 568 ALA A O 1
ATOM 621 N N . ILE A 1 81 ? -8.683 -2.785 -0.541 1.000 30.615 569 ILE A N 1
ATOM 622 C CA . ILE A 1 81 ? -7.702 -3.715 -1.091 1.000 34.619 569 ILE A CA 1
ATOM 623 C C . ILE A 1 81 ? -6.551 -3.982 -0.114 1.000 32.460 569 ILE A C 1
ATOM 624 O O . ILE A 1 81 ? -5.917 -5.035 -0.196 1.000 34.921 569 ILE A O 1
ATOM 629 N N . VAL A 1 82 ? -6.254 -3.058 0.809 1.000 30.246 570 VAL A N 1
ATOM 630 C CA . VAL A 1 82 ? -5.096 -3.241 1.678 1.000 30.935 570 VAL A CA 1
ATOM 631 C C . VAL A 1 82 ? -5.489 -3.817 3.046 1.000 28.869 570 VAL A C 1
ATOM 632 O O . VAL A 1 82 ? -4.606 -4.117 3.856 1.000 26.404 570 VAL A O 1
ATOM 636 N N . VAL A 1 83 ? -6.789 -4.038 3.286 1.000 27.420 571 VAL A N 1
ATOM 637 C CA . VAL A 1 83 ? -7.271 -4.503 4.584 1.000 26.093 571 VAL A CA 1
ATOM 638 C C . VAL A 1 83 ? -6.588 -5.805 5.007 1.000 27.182 571 VAL A C 1
ATOM 639 O O . VAL A 1 83 ? -6.041 -5.879 6.096 1.000 24.482 571 VAL A O 1
ATOM 643 N N . ASP A 1 84 ? -6.635 -6.838 4.153 1.000 26.539 572 ASP A N 1
ATOM 644 C CA . ASP A 1 84 ? -6.138 -8.159 4.518 1.000 28.605 572 ASP A CA 1
ATOM 645 C C . ASP A 1 84 ? -4.631 -8.147 4.789 1.000 26.438 572 ASP A C 1
ATOM 646 O O . ASP A 1 84 ? -4.171 -8.879 5.664 1.000 29.239 572 ASP A O 1
ATOM 651 N N . GLY A 1 85 ? -3.882 -7.299 4.076 1.000 26.395 573 GLY A N 1
ATOM 652 C CA . GLY A 1 85 ? -2.455 -7.122 4.303 1.000 27.697 573 GLY A CA 1
ATOM 653 C C . GLY A 1 85 ? -2.157 -6.569 5.700 1.000 27.135 573 GLY A C 1
ATOM 654 O O . GLY A 1 85 ? -1.230 -7.018 6.372 1.000 27.535 573 GLY A O 1
ATOM 655 N N . ILE A 1 86 ? -2.964 -5.592 6.129 1.000 24.079 574 ILE A N 1
ATOM 656 C CA . ILE A 1 86 ? -2.834 -5.011 7.456 1.000 23.326 574 ILE A CA 1
ATOM 657 C C . ILE A 1 86 ? -3.224 -6.034 8.522 1.000 22.318 574 ILE A C 1
ATOM 658 O O . ILE A 1 86 ? -2.534 -6.148 9.530 1.000 23.400 574 ILE A O 1
ATOM 663 N N . CYS A 1 87 ? -4.310 -6.785 8.301 1.000 23.183 575 CYS A N 1
ATOM 664 C CA . CYS A 1 87 ? -4.760 -7.789 9.259 1.000 23.914 575 CYS A CA 1
ATOM 665 C C . CYS A 1 87 ? -3.701 -8.865 9.516 1.000 26.679 575 CYS A C 1
ATOM 666 O O . CYS A 1 87 ? -3.666 -9.464 10.597 1.000 25.466 575 CYS A O 1
ATOM 669 N N . GLN A 1 88 ? -2.868 -9.114 8.498 1.000 27.509 576 GLN A N 1
ATOM 670 C CA . GLN A 1 88 ? -1.835 -10.141 8.537 1.000 29.231 576 GLN A CA 1
ATOM 671 C C . GLN A 1 88 ? -0.514 -9.591 9.080 1.000 27.324 576 GLN A C 1
ATOM 672 O O . GLN A 1 88 ? 0.108 -10.250 9.914 1.000 30.009 576 GLN A O 1
ATOM 678 N N . HIS A 1 89 ? -0.084 -8.417 8.584 1.000 26.995 577 HIS A N 1
ATOM 679 C CA . HIS A 1 89 ? 1.264 -7.896 8.777 1.000 27.295 577 HIS A CA 1
ATOM 680 C C . HIS A 1 89 ? 1.312 -6.649 9.664 1.000 25.138 577 HIS A C 1
ATOM 681 O O . HIS A 1 89 ? 2.403 -6.193 10.007 1.000 23.897 577 HIS A O 1
ATOM 688 N N . ASN A 1 90 ? 0.144 -6.075 9.984 1.000 24.121 578 ASN A N 1
ATOM 689 C CA . ASN A 1 90 ? 0.038 -4.828 10.734 1.000 23.455 578 ASN A CA 1
ATOM 690 C C . ASN A 1 90 ? 0.213 -3.631 9.799 1.000 23.483 578 ASN A C 1
ATOM 691 O O . ASN A 1 90 ? 0.568 -3.762 8.624 1.000 22.833 578 ASN A O 1
ATOM 696 N N . PHE A 1 91 ? -0.056 -2.444 10.349 1.000 22.685 579 PHE A N 1
ATOM 697 C CA . PHE A 1 91 ? 0.118 -1.176 9.665 1.000 21.407 579 PHE A CA 1
ATOM 698 C C . PHE A 1 91 ? 1.582 -0.931 9.296 1.000 23.894 579 PHE A C 1
ATOM 699 O O . PHE A 1 91 ? 2.499 -1.381 9.975 1.000 25.272 579 PHE A O 1
ATOM 707 N N . ASP A 1 92 ? 1.796 -0.176 8.215 1.000 24.995 580 ASP A N 1
ATOM 708 C CA . ASP A 1 92 ? 3.139 0.152 7.758 1.000 27.512 580 ASP A CA 1
ATOM 709 C C . ASP A 1 92 ? 3.074 1.465 6.989 1.000 27.082 580 ASP A C 1
ATOM 710 O O . ASP A 1 92 ? 2.378 1.537 5.983 1.000 33.706 580 ASP A O 1
ATOM 715 N N . TRP A 1 93 ? 3.808 2.482 7.449 1.000 25.232 581 TRP A N 1
ATOM 716 C CA . TRP A 1 93 ? 3.678 3.824 6.904 1.000 28.115 581 TRP A CA 1
ATOM 717 C C . TRP A 1 93 ? 4.186 3.916 5.459 1.000 32.686 581 TRP A C 1
ATOM 718 O O . TRP A 1 93 ? 3.832 4.838 4.727 1.000 34.563 581 TRP A O 1
ATOM 729 N N . ARG A 1 94 ? 5.028 2.975 5.042 1.000 36.908 582 ARG A N 1
ATOM 730 C CA . ARG A 1 94 ? 5.695 3.139 3.754 1.000 45.400 582 ARG A CA 1
ATOM 731 C C . ARG A 1 94 ? 4.962 2.337 2.679 1.000 48.719 582 ARG A C 1
ATOM 732 O O . ARG A 1 94 ? 5.439 2.244 1.554 1.000 49.592 582 ARG A O 1
ATOM 740 N N . VAL A 1 95 ? 3.778 1.805 3.015 1.000 50.894 583 VAL A N 1
ATOM 741 C CA . VAL A 1 95 ? 2.851 1.307 2.011 1.000 53.437 583 VAL A CA 1
ATOM 742 C C . VAL A 1 95 ? 2.075 2.492 1.430 1.000 60.599 583 VAL A C 1
ATOM 743 O O . VAL A 1 95 ? 2.043 2.679 0.213 1.000 66.745 583 VAL A O 1
ATOM 747 N N . CYS A 1 96 ? 1.471 3.291 2.321 1.000 65.368 584 CYS A N 1
ATOM 748 C CA . CYS A 1 96 ? 0.404 4.222 1.974 1.000 66.092 584 CYS A CA 1
ATOM 749 C C . CYS A 1 96 ? 0.911 5.670 1.941 1.000 65.874 584 CYS A C 1
ATOM 750 O O . CYS A 1 96 ? 2.118 5.874 2.185 1.000 71.970 584 CYS A O 1
ATOM 753 N N . GLY A 1 100 ? -0.917 14.340 5.721 1.000 73.109 588 GLY A N 1
ATOM 754 C CA . GLY A 1 100 ? -0.695 15.573 4.941 1.000 74.921 588 GLY A CA 1
ATOM 755 C C . GLY A 1 100 ? 0.437 16.412 5.530 1.000 75.423 588 GLY A C 1
ATOM 756 O O . GLY A 1 100 ? 1.517 16.506 4.948 1.000 74.910 588 GLY A O 1
ATOM 757 N N . THR A 1 101 ? 0.163 17.033 6.682 1.000 70.338 589 THR A N 1
ATOM 758 C CA . THR A 1 101 ? 1.190 17.694 7.469 1.000 65.805 589 THR A CA 1
ATOM 759 C C . THR A 1 101 ? 1.938 16.619 8.248 1.000 57.225 589 THR A C 1
ATOM 760 O O . THR A 1 101 ? 1.301 15.796 8.906 1.000 58.096 589 THR A O 1
ATOM 764 N N . SER A 1 102 ? 3.277 16.633 8.171 1.000 48.690 590 SER A N 1
ATOM 765 C CA . SER A 1 102 ? 4.072 15.552 8.732 1.000 41.056 590 SER A CA 1
ATOM 766 C C . SER A 1 102 ? 4.596 15.913 10.126 1.000 35.879 590 SER A C 1
ATOM 767 O O . SER A 1 102 ? 5.194 16.965 10.363 1.000 35.046 590 SER A O 1
ATOM 770 N N . TYR A 1 103 ? 4.348 14.981 11.043 1.000 29.342 591 TYR A N 1
ATOM 771 C CA . TYR A 1 103 ? 4.864 14.989 12.393 1.000 28.281 591 TYR A CA 1
ATOM 772 C C . TYR A 1 103 ? 5.794 13.797 12.583 1.000 25.457 591 TYR A C 1
ATOM 773 O O . TYR A 1 103 ? 5.996 13.350 13.708 1.000 27.784 591 TYR A O 1
ATOM 782 N N . GLY A 1 104 ? 6.331 13.291 11.465 1.000 24.519 592 GLY A N 1
ATOM 783 C CA . GLY A 1 104 ? 7.323 12.234 11.477 1.000 23.723 592 GLY A CA 1
ATOM 784 C C . GLY A 1 104 ? 6.976 11.125 10.492 1.000 23.391 592 GLY A C 1
ATOM 785 O O . GLY A 1 104 ? 5.833 11.011 10.042 1.000 24.284 592 GLY A O 1
ATOM 786 N N . LYS A 1 105 ? 7.981 10.297 10.189 1.000 24.333 593 LYS A N 1
ATOM 787 C CA . LYS A 1 105 ? 7.854 9.207 9.240 1.000 25.883 593 LYS A CA 1
ATOM 788 C C . LYS A 1 105 ? 7.482 7.938 10.001 1.000 25.061 593 LYS A C 1
ATOM 789 O O . LYS A 1 105 ? 8.313 7.061 10.258 1.000 23.452 593 LYS A O 1
ATOM 795 N N . GLY A 1 106 ? 6.199 7.885 10.375 1.000 23.658 594 GLY A N 1
ATOM 796 C CA . GLY A 1 106 ? 5.607 6.717 11.000 1.000 23.452 594 GLY A CA 1
ATOM 797 C C . GLY A 1 106 ? 4.152 6.580 10.579 1.000 22.750 594 GLY A C 1
ATOM 798 O O . GLY A 1 106 ? 3.695 7.305 9.696 1.000 23.037 594 GLY A O 1
ATOM 799 N N . SER A 1 107 ? 3.462 5.604 11.171 1.000 21.021 595 SER A N 1
ATOM 800 C CA . SER A 1 107 ? 2.062 5.356 10.899 1.000 21.931 595 SER A CA 1
ATOM 801 C C . SER A 1 107 ? 1.205 6.353 11.683 1.000 22.040 595 SER A C 1
ATOM 802 O O . SER A 1 107 ? 1.470 6.581 12.863 1.000 19.800 595 SER A O 1
ATOM 805 N N . TYR A 1 108 ? 0.176 6.900 11.019 1.000 22.340 596 TYR A N 1
ATOM 806 C CA . TYR A 1 108 ? -0.663 7.956 11.563 1.000 21.021 596 TYR A CA 1
ATOM 807 C C . TYR A 1 108 ? -1.977 7.350 12.054 1.000 20.332 596 TYR A C 1
ATOM 808 O O . TYR A 1 108 ? -2.596 6.552 11.345 1.000 21.453 596 TYR A O 1
ATOM 817 N N . PHE A 1 109 ? -2.397 7.749 13.273 1.000 19.029 597 PHE A N 1
ATOM 818 C CA . PHE A 1 109 ? -3.653 7.295 13.844 1.000 19.422 597 PHE A CA 1
ATOM 819 C C . PHE A 1 109 ? -4.381 8.499 14.428 1.000 19.716 597 PHE A C 1
ATOM 820 O O . PHE A 1 109 ? -3.731 9.346 15.044 1.000 19.891 597 PHE A O 1
ATOM 828 N N . ALA A 1 110 ? -5.694 8.582 14.168 1.000 19.195 598 ALA A N 1
ATOM 829 C CA . ALA A 1 110 ? -6.474 9.761 14.515 1.000 19.222 598 ALA A CA 1
ATOM 830 C C . ALA A 1 110 ? -7.474 9.504 15.641 1.000 18.250 598 ALA A C 1
ATOM 831 O O . ALA A 1 110 ? -8.143 8.471 15.719 1.000 18.191 598 ALA A O 1
ATOM 833 N N . ARG A 1 111 ? -7.650 10.532 16.483 1.000 20.492 599 ARG A N 1
ATOM 834 C CA . ARG A 1 111 ? -8.719 10.526 17.461 1.000 20.846 599 ARG A CA 1
ATOM 835 C C . ARG A 1 111 ? -10.067 10.417 16.747 1.000 20.470 599 ARG A C 1
ATOM 836 O O . ARG A 1 111 ? -10.927 9.647 17.160 1.000 18.376 599 ARG A O 1
ATOM 844 N N . ASP A 1 112 ? -10.237 11.205 15.682 1.000 19.838 600 ASP A N 1
ATOM 845 C CA . ASP A 1 112 ? -11.525 11.368 15.027 1.000 19.662 600 ASP A CA 1
ATOM 846 C C . ASP A 1 112 ? -11.594 10.560 13.730 1.000 19.169 600 ASP A C 1
ATOM 847 O O . ASP A 1 112 ? -10.731 10.705 12.863 1.000 20.774 600 ASP A O 1
ATOM 852 N N . ALA A 1 113 ? -12.686 9.810 13.551 1.000 18.204 601 ALA A N 1
ATOM 853 C CA . ALA A 1 113 ? -12.956 9.122 12.298 1.000 18.867 601 ALA A CA 1
ATOM 854 C C . ALA A 1 113 ? -13.012 10.103 11.126 1.000 19.560 601 ALA A C 1
ATOM 855 O O . ALA A 1 113 ? -12.564 9.769 10.035 1.000 21.153 601 ALA A O 1
ATOM 857 N N . ALA A 1 114 ? -13.543 11.306 11.340 1.000 21.279 602 ALA A N 1
ATOM 858 C CA . ALA A 1 114 ? -13.653 12.295 10.273 1.000 22.975 602 ALA A CA 1
ATOM 859 C C . ALA A 1 114 ? -12.284 12.667 9.705 1.000 24.168 602 ALA A C 1
ATOM 860 O O . ALA A 1 114 ? -12.189 12.956 8.508 1.000 22.985 602 ALA A O 1
ATOM 862 N N . TYR A 1 115 ? -11.237 12.675 10.550 1.000 22.825 603 TYR A N 1
ATOM 863 C CA . TYR A 1 115 ? -9.883 12.932 10.073 1.000 23.526 603 TYR A CA 1
ATOM 864 C C . TYR A 1 115 ? -9.442 11.789 9.153 1.000 23.526 603 TYR A C 1
ATOM 865 O O . TYR A 1 115 ? -8.975 12.018 8.031 1.000 23.252 603 TYR A O 1
ATOM 874 N N . SER A 1 116 ? -9.597 10.550 9.639 1.000 21.908 604 SER A N 1
ATOM 875 C CA . SER A 1 116 ? -9.230 9.368 8.874 1.000 24.140 604 SER A CA 1
ATOM 876 C C . SER A 1 116 ? -9.991 9.278 7.553 1.000 24.808 604 SER A C 1
ATOM 877 O O . SER A 1 116 ? -9.461 8.792 6.551 1.000 24.676 604 SER A O 1
ATOM 880 N N . HIS A 1 117 ? -11.248 9.736 7.553 1.000 23.927 605 HIS A N 1
ATOM 881 C CA . HIS A 1 117 ? -12.036 9.749 6.339 1.000 24.522 605 HIS A CA 1
ATOM 882 C C . HIS A 1 117 ? -11.339 10.569 5.254 1.000 25.934 605 HIS A C 1
ATOM 883 O O . HIS A 1 117 ? -11.388 10.205 4.084 1.000 23.816 605 HIS A O 1
ATOM 890 N N . HIS A 1 118 ? -10.697 11.672 5.643 1.000 27.371 606 HIS A N 1
ATOM 891 C CA . HIS A 1 118 ? -9.978 12.490 4.680 1.000 31.007 606 HIS A CA 1
ATOM 892 C C . HIS A 1 118 ? -8.837 11.701 4.025 1.000 31.161 606 HIS A C 1
ATOM 893 O O . HIS A 1 118 ? -8.490 11.958 2.882 1.000 34.111 606 HIS A O 1
ATOM 900 N N . PHE A 1 119 ? -8.253 10.718 4.712 1.000 32.242 607 PHE A N 1
ATOM 901 C CA . PHE A 1 119 ? -7.135 9.974 4.141 1.000 35.782 607 PHE A CA 1
ATOM 902 C C . PHE A 1 119 ? -7.546 8.552 3.744 1.000 38.470 607 PHE A C 1
ATOM 903 O O . PHE A 1 119 ? -6.706 7.648 3.669 1.000 42.580 607 PHE A O 1
ATOM 911 N N . SER A 1 120 ? -8.838 8.361 3.459 1.000 36.840 608 SER A N 1
ATOM 912 C CA . SER A 1 120 ? -9.378 7.059 3.097 1.000 39.743 608 SER A CA 1
ATOM 913 C C . SER A 1 120 ? -9.681 7.030 1.599 1.000 45.360 608 SER A C 1
ATOM 914 O O . SER A 1 120 ? -10.678 7.613 1.157 1.000 52.951 608 SER A O 1
ATOM 917 N N . LYS A 1 121 ? -8.866 6.279 0.849 1.000 40.932 609 LYS A N 1
ATOM 918 C CA . LYS A 1 121 ? -8.837 6.368 -0.604 1.000 44.285 609 LYS A CA 1
ATOM 919 C C . LYS A 1 121 ? -9.918 5.475 -1.212 1.000 40.869 609 LYS A C 1
ATOM 920 O O . LYS A 1 121 ? -9.954 4.266 -0.980 1.000 38.430 609 LYS A O 1
ATOM 926 N N . SER A 1 122 ? -10.788 6.113 -2.000 1.000 38.457 610 SER A N 1
ATOM 927 C CA . SER A 1 122 ? -11.834 5.446 -2.752 1.000 38.997 610 SER A CA 1
ATOM 928 C C . SER A 1 122 ? -12.255 6.338 -3.922 1.000 39.988 610 SER A C 1
ATOM 929 O O . SER A 1 122 ? -12.163 7.560 -3.844 1.000 43.839 610 SER A O 1
ATOM 932 N N . ASP A 1 123 ? -12.729 5.717 -5.005 1.000 44.327 611 ASP A N 1
ATOM 933 C CA . ASP A 1 123 ? -13.287 6.459 -6.125 1.000 48.038 611 ASP A CA 1
ATOM 934 C C . ASP A 1 123 ? -14.815 6.413 -6.069 1.000 48.347 611 ASP A C 1
ATOM 935 O O . ASP A 1 123 ? -15.477 6.864 -7.006 1.000 51.654 611 ASP A O 1
ATOM 940 N N . THR A 1 124 ? -15.363 5.876 -4.968 1.000 41.836 612 THR A N 1
ATOM 941 C CA . THR A 1 124 ? -16.802 5.783 -4.789 1.000 40.389 612 THR A CA 1
ATOM 942 C C . THR A 1 124 ? -17.178 6.351 -3.423 1.000 40.747 612 THR A C 1
ATOM 943 O O . THR A 1 124 ? -16.319 6.820 -2.678 1.000 36.821 612 THR A O 1
ATOM 947 N N . GLN A 1 125 ? -18.477 6.287 -3.107 1.000 34.830 613 GLN A N 1
ATOM 948 C CA . GLN A 1 125 ? -18.994 6.791 -1.848 1.000 35.629 613 GLN A CA 1
ATOM 949 C C . GLN A 1 125 ? -18.699 5.825 -0.700 1.000 32.893 613 GLN A C 1
ATOM 950 O O . GLN A 1 125 ? -18.931 6.179 0.453 1.000 32.490 613 GLN A O 1
ATOM 956 N N . THR A 1 126 ? -18.231 4.607 -1.013 1.000 32.319 614 THR A N 1
ATOM 957 C CA . THR A 1 126 ? -17.976 3.584 -0.013 1.000 33.160 614 THR A CA 1
ATOM 958 C C . THR A 1 126 ? -16.501 3.600 0.390 1.000 33.385 614 THR A C 1
ATOM 959 O O . THR A 1 126 ? -15.623 3.533 -0.470 1.000 30.266 614 THR A O 1
ATOM 963 N N . HIS A 1 127 ? -16.254 3.692 1.708 1.000 29.362 615 HIS A N 1
ATOM 964 C CA . HIS A 1 127 ? -14.908 3.782 2.245 1.000 25.927 615 HIS A CA 1
ATOM 965 C C . HIS A 1 127 ? -14.722 2.733 3.339 1.000 25.049 615 HIS A C 1
ATOM 966 O O . HIS A 1 127 ? -15.681 2.147 3.849 1.000 23.074 615 HIS A O 1
ATOM 973 N N . THR A 1 128 ? -13.453 2.537 3.703 1.000 26.045 616 THR A N 1
ATOM 974 C CA . THR A 1 128 ? -13.068 1.639 4.774 1.000 26.096 616 THR A CA 1
ATOM 975 C C . THR A 1 128 ? -12.100 2.373 5.704 1.000 23.399 616 THR A C 1
ATOM 976 O O . THR A 1 128 ? -11.235 3.117 5.245 1.000 24.036 616 THR A O 1
ATOM 980 N N . MET A 1 129 ? -12.208 2.128 7.020 1.000 22.215 617 MET A N 1
ATOM 981 C CA . MET A 1 129 ? -11.164 2.547 7.946 1.000 22.691 617 MET A CA 1
ATOM 982 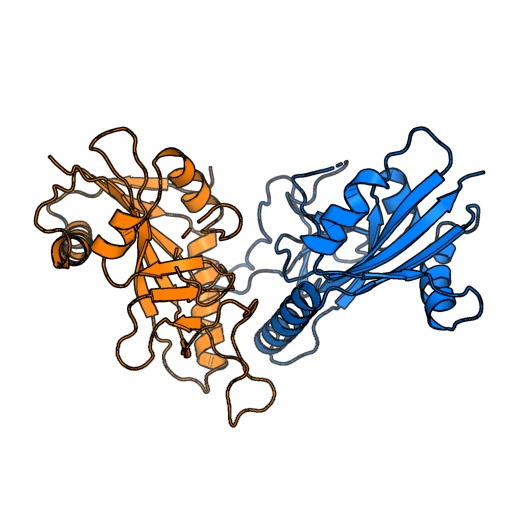C C . MET A 1 129 ? -11.026 1.496 9.038 1.000 21.091 617 MET A C 1
ATOM 983 O O . MET A 1 129 ? -11.941 0.702 9.266 1.000 22.763 617 MET A O 1
ATOM 988 N N . PHE A 1 130 ? -9.842 1.471 9.663 1.000 19.678 618 PHE A N 1
ATOM 989 C CA . PHE A 1 130 ? -9.623 0.652 10.842 1.000 18.443 618 PHE A CA 1
ATOM 990 C C . PHE A 1 130 ? -9.905 1.470 12.100 1.000 18.947 618 PHE A C 1
ATOM 991 O O . PHE A 1 130 ? -9.709 2.687 12.119 1.000 20.069 618 PHE A O 1
ATOM 999 N N . LEU A 1 131 ? -10.385 0.777 13.134 1.000 18.383 619 LEU A N 1
ATOM 1000 C CA . LEU A 1 131 ? -10.148 1.195 14.507 1.000 19.739 619 LEU A CA 1
ATOM 1001 C C . LEU A 1 131 ? -9.011 0.334 15.041 1.000 19.359 619 LEU A C 1
ATOM 1002 O O . LEU A 1 131 ? -9.038 -0.877 14.897 1.000 25.037 619 LEU A O 1
ATOM 1007 N N . ALA A 1 132 ? -7.968 0.969 15.570 1.000 19.045 620 ALA A N 1
ATOM 1008 C CA . ALA A 1 132 ? -6.804 0.237 16.041 1.000 19.584 620 ALA A CA 1
ATOM 1009 C C . ALA A 1 132 ? -6.605 0.528 17.523 1.000 20.230 620 ALA A C 1
ATOM 1010 O O . ALA A 1 132 ? -6.965 1.597 18.002 1.000 19.921 620 ALA A O 1
ATOM 1012 N N . ARG A 1 133 ? -6.043 -0.449 18.235 1.000 18.669 621 ARG A N 1
ATOM 1013 C CA . ARG A 1 133 ? -5.610 -0.240 19.599 1.000 19.871 621 ARG A CA 1
ATOM 1014 C C . ARG A 1 133 ? -4.157 0.224 19.533 1.000 18.438 621 ARG A C 1
ATOM 1015 O O . ARG A 1 133 ? -3.345 -0.432 18.874 1.000 18.468 621 ARG A O 1
ATOM 1023 N N . VAL A 1 134 ? -3.854 1.358 20.177 1.000 16.652 622 VAL A N 1
ATOM 1024 C CA . VAL A 1 134 ? -2.558 2.008 20.022 1.000 18.036 622 VAL A CA 1
ATOM 1025 C C . VAL A 1 134 ? -1.965 2.344 21.388 1.000 18.133 622 VAL A C 1
ATOM 1026 O O . VAL A 1 134 ? -2.584 3.041 22.194 1.000 18.091 622 VAL A O 1
ATOM 1030 N N . LEU A 1 135 ? -0.731 1.870 21.615 1.000 18.284 623 LEU A N 1
ATOM 1031 C CA . LEU A 1 135 ? 0.047 2.230 22.790 1.000 18.440 623 LEU A CA 1
ATOM 1032 C C . LEU A 1 135 ? 0.778 3.534 22.493 1.000 18.831 623 LEU A C 1
ATOM 1033 O O . LEU A 1 135 ? 1.913 3.533 22.023 1.000 20.698 623 LEU A O 1
ATOM 1038 N N . VAL A 1 136 ? 0.113 4.666 22.761 1.000 18.125 624 VAL A N 1
ATOM 1039 C CA . VAL A 1 136 ? 0.715 5.949 22.448 1.000 20.077 624 VAL A CA 1
ATOM 1040 C C . VAL A 1 136 ? 1.789 6.291 23.479 1.000 19.750 624 VAL A C 1
ATOM 1041 O O . VAL A 1 136 ? 2.715 7.026 23.162 1.000 20.053 624 VAL A O 1
ATOM 1045 N N . GLY A 1 137 ? 1.646 5.793 24.714 1.000 21.167 625 GLY A N 1
ATOM 1046 C CA . GLY A 1 137 ? 2.643 6.025 25.749 1.000 21.352 625 GLY A CA 1
ATOM 1047 C C . GLY A 1 137 ? 2.853 7.522 25.974 1.000 22.630 625 GLY A C 1
ATOM 1048 O O . GLY A 1 137 ? 1.913 8.306 25.919 1.000 21.839 625 GLY A O 1
ATOM 1049 N N . GLU A 1 138 ? 4.099 7.929 26.184 1.000 22.604 626 GLU A N 1
ATOM 1050 C CA . GLU A 1 138 ? 4.398 9.335 26.393 1.000 23.581 626 GLU A CA 1
ATOM 1051 C C . GLU A 1 138 ? 4.701 9.992 25.049 1.000 22.113 626 GLU A C 1
ATOM 1052 O O . GLU A 1 138 ? 5.637 9.601 24.359 1.000 22.858 626 GLU A O 1
ATOM 1058 N N . PHE A 1 139 ? 3.878 10.977 24.658 1.000 20.934 627 PHE A N 1
ATOM 1059 C CA . PHE A 1 139 ? 3.987 11.619 23.358 1.000 20.184 627 PHE A CA 1
ATOM 1060 C C . PHE A 1 139 ? 4.644 12.990 23.479 1.000 22.186 627 PHE A C 1
ATOM 1061 O O . PHE A 1 139 ? 4.690 13.588 24.550 1.000 23.874 627 PHE A O 1
ATOM 1069 N N . VAL A 1 140 ? 5.140 13.464 22.335 1.000 21.469 628 VAL A N 1
ATOM 1070 C CA . VAL A 1 140 ? 5.859 14.720 22.187 1.000 22.975 628 VAL A CA 1
ATOM 1071 C C . VAL A 1 140 ? 5.463 15.239 20.814 1.000 23.526 628 VAL A C 1
ATOM 1072 O O . VAL A 1 140 ? 5.094 14.438 19.959 1.000 21.235 628 VAL A O 1
ATOM 1076 N N . ARG A 1 141 ? 5.494 16.558 20.612 1.000 23.192 629 ARG A N 1
ATOM 1077 C CA . ARG A 1 141 ? 5.186 17.102 19.307 1.000 24.673 629 ARG A CA 1
ATOM 1078 C C . ARG A 1 141 ? 6.197 16.603 18.274 1.000 26.005 629 ARG A C 1
ATOM 1079 O O . ARG A 1 141 ? 7.407 16.599 18.517 1.000 25.668 629 ARG A O 1
ATOM 1087 N N . GLY A 1 142 ? 5.666 16.195 17.120 1.000 23.658 630 GLY A N 1
ATOM 1088 C CA . GLY A 1 142 ? 6.452 15.645 16.036 1.000 26.579 630 GLY A CA 1
ATOM 1089 C C . GLY A 1 142 ? 7.036 16.728 15.136 1.000 28.580 630 GLY A C 1
ATOM 1090 O O . GLY A 1 142 ? 6.798 17.916 15.321 1.000 28.827 630 GLY A O 1
ATOM 1091 N N . ASN A 1 143 ? 7.788 16.254 14.150 1.000 31.033 631 ASN A N 1
ATOM 1092 C CA . ASN A 1 143 ? 8.572 17.079 13.256 1.000 32.769 631 ASN A CA 1
ATOM 1093 C C . ASN A 1 143 ? 8.747 16.263 11.982 1.000 30.512 631 ASN A C 1
ATOM 1094 O O . ASN A 1 143 ? 8.897 15.043 12.053 1.000 28.443 631 ASN A O 1
ATOM 1099 N N . ALA A 1 144 ? 8.714 16.942 10.829 1.000 31.508 632 ALA A N 1
ATOM 1100 C CA . ALA A 1 144 ? 8.754 16.290 9.529 1.000 31.594 632 ALA A CA 1
ATOM 1101 C C . ALA A 1 144 ? 9.993 15.408 9.375 1.000 32.687 632 ALA A C 1
ATOM 1102 O O . ALA A 1 144 ? 9.959 14.437 8.623 1.000 33.692 632 ALA A O 1
ATOM 1104 N N . SER A 1 145 ? 11.078 15.752 10.078 1.000 34.346 633 SER A N 1
ATOM 1105 C CA . SER A 1 145 ? 12.359 15.082 9.903 1.000 37.182 633 SER A CA 1
ATOM 1106 C C . SER A 1 145 ? 12.521 13.888 10.842 1.000 35.101 633 SER A C 1
ATOM 1107 O O . SER A 1 145 ? 13.498 13.151 10.729 1.000 34.137 633 SER A O 1
ATOM 1110 N N . PHE A 1 146 ? 11.566 13.667 11.757 1.000 31.155 634 PHE A N 1
ATOM 1111 C CA . PHE A 1 146 ? 11.702 12.581 12.715 1.000 28.218 634 PHE A CA 1
ATOM 1112 C C . PHE A 1 146 ? 11.507 11.228 12.033 1.000 27.255 634 PHE A C 1
ATOM 1113 O O . PHE A 1 146 ? 10.524 11.006 11.318 1.000 26.409 634 PHE A O 1
ATOM 1121 N N . VAL A 1 147 ? 12.442 10.305 12.290 1.000 26.632 635 VAL A N 1
ATOM 1122 C CA . VAL A 1 147 ? 12.312 8.934 11.820 1.000 27.425 635 VAL A CA 1
ATOM 1123 C C . VAL A 1 147 ? 12.061 8.022 13.016 1.000 27.367 635 VAL A C 1
ATOM 1124 O O . VAL A 1 147 ? 11.886 6.818 12.861 1.000 26.775 635 VAL A O 1
ATOM 1128 N N . ARG A 1 148 ? 12.051 8.617 14.216 1.000 23.571 636 ARG A N 1
ATOM 1129 C CA . ARG A 1 148 ? 11.730 7.922 15.446 1.000 24.766 636 ARG A CA 1
ATOM 1130 C C . ARG A 1 148 ? 11.361 9.022 16.436 1.000 24.630 636 ARG A C 1
ATOM 1131 O O . ARG A 1 148 ? 11.658 10.190 16.163 1.000 24.034 636 ARG A O 1
ATOM 1139 N N . PRO A 1 149 ? 10.730 8.723 17.589 1.000 25.692 637 PRO A N 1
ATOM 1140 C CA . PRO A 1 149 ? 10.478 9.762 18.585 1.000 27.439 637 PRO A CA 1
ATOM 1141 C C . PRO A 1 149 ? 11.821 10.258 19.101 1.000 28.092 637 PRO A C 1
ATOM 1142 O O . PRO A 1 149 ? 12.764 9.470 19.223 1.000 27.436 637 PRO A O 1
ATOM 1146 N N . PRO A 1 150 ? 11.940 11.560 19.419 1.000 26.572 638 PRO A N 1
ATOM 1147 C CA . PRO A 1 150 ? 13.180 12.103 19.977 1.000 28.018 638 PRO A CA 1
ATOM 1148 C C . PRO A 1 150 ? 13.412 11.681 21.424 1.000 28.977 638 PRO A C 1
ATOM 1149 O O . PRO A 1 150 ? 12.536 11.093 22.070 1.000 27.862 638 PRO A O 1
ATOM 1153 N N . ALA A 1 151 ? 14.647 11.912 21.886 1.000 29.057 639 ALA A N 1
ATOM 1154 C CA . ALA A 1 151 ? 15.007 11.676 23.269 1.000 29.191 639 ALA A CA 1
ATOM 1155 C C . ALA A 1 151 ? 14.736 12.952 24.058 1.000 25.790 639 ALA A C 1
ATOM 1156 O O . ALA A 1 151 ? 14.825 14.034 23.503 1.000 27.669 639 ALA A O 1
ATOM 1158 N N . LYS A 1 152 ? 14.436 12.796 25.349 1.000 25.033 640 LYS A N 1
ATOM 1159 C CA . LYS A 1 152 ? 14.377 13.917 26.269 1.000 25.810 640 LYS A CA 1
ATOM 1160 C C . LYS A 1 152 ? 15.787 14.476 26.465 1.000 28.091 640 LYS A C 1
ATOM 1161 O O . LYS A 1 152 ? 16.779 13.766 26.282 1.000 26.822 640 LYS A O 1
ATOM 1167 N N . GLU A 1 153 ? 15.870 15.758 26.832 1.000 26.488 641 GLU A N 1
ATOM 1168 C CA . GLU A 1 153 ? 17.154 16.384 27.149 1.000 27.626 641 GLU A CA 1
ATOM 1169 C C . GLU A 1 153 ? 17.926 15.576 28.195 1.000 29.505 641 GLU A C 1
ATOM 1170 O O . GLU A 1 153 ? 17.349 15.126 29.185 1.000 29.842 641 GLU A O 1
ATOM 1176 N N . GLY A 1 154 ? 19.245 15.409 27.972 1.000 33.832 642 GLY A N 1
ATOM 1177 C CA . GLY A 1 154 ? 20.130 14.717 28.901 1.000 36.802 642 GLY A CA 1
ATOM 1178 C C . GLY A 1 154 ? 20.575 13.354 28.359 1.000 41.731 642 GLY A C 1
ATOM 1179 O O . GLY A 1 154 ? 19.790 12.653 27.726 1.000 43.076 642 GLY A O 1
ATOM 1180 N N . TRP A 1 155 ? 21.818 12.945 28.653 1.000 44.648 643 TRP A N 1
ATOM 1181 C CA . TRP A 1 155 ? 22.410 11.793 27.980 1.000 50.642 643 TRP A CA 1
ATOM 1182 C C . TRP A 1 155 ? 21.761 10.481 28.427 1.000 50.340 643 TRP A C 1
ATOM 1183 O O . TRP A 1 155 ? 21.577 10.257 29.624 1.000 46.263 643 TRP A O 1
ATOM 1194 N N . SER A 1 156 ? 21.470 9.625 27.425 1.000 55.277 644 SER A N 1
ATOM 1195 C CA . SER A 1 156 ? 20.829 8.317 27.557 1.000 53.240 644 SER A CA 1
ATOM 1196 C C . SER A 1 156 ? 19.572 8.402 28.426 1.000 51.588 644 SER A C 1
ATOM 1197 O O . SER A 1 156 ? 19.250 7.481 29.181 1.000 50.952 644 SER A O 1
ATOM 1200 N N . ASN A 1 157 ? 18.850 9.516 28.281 1.000 45.453 645 ASN A N 1
ATOM 1201 C CA . ASN A 1 157 ? 17.586 9.711 28.966 1.000 44.319 645 ASN A CA 1
ATOM 1202 C C . ASN A 1 157 ? 16.502 8.975 28.180 1.000 36.246 645 ASN A C 1
ATOM 1203 O O . ASN A 1 157 ? 16.778 8.420 27.118 1.000 35.003 645 ASN A O 1
ATOM 1208 N N . ALA A 1 158 ? 15.274 8.993 28.712 1.000 39.744 646 ALA A N 1
ATOM 1209 C CA . ALA A 1 158 ? 14.121 8.369 28.089 1.000 40.904 646 ALA A CA 1
ATOM 1210 C C . ALA A 1 158 ? 13.887 8.946 26.697 1.000 38.102 646 ALA A C 1
ATOM 1211 O O . ALA A 1 158 ? 14.227 10.093 26.424 1.000 36.145 646 ALA A O 1
ATOM 1213 N N . PHE A 1 159 ? 13.355 8.088 25.821 1.000 36.086 647 PHE A N 1
ATOM 1214 C CA . PHE A 1 159 ? 12.791 8.496 24.550 1.000 34.008 647 PHE A CA 1
ATOM 1215 C C . PHE A 1 159 ? 11.269 8.476 24.723 1.000 29.127 647 PHE A C 1
ATOM 1216 O O . PHE A 1 159 ? 10.731 7.796 25.602 1.000 28.613 647 PHE A O 1
ATOM 1224 N N . TYR A 1 160 ? 10.586 9.289 23.930 1.000 25.341 648 TYR A N 1
ATOM 1225 C CA . TYR A 1 160 ? 9.136 9.240 23.847 1.000 24.058 648 TYR A CA 1
ATOM 1226 C C . TYR A 1 160 ? 8.687 7.984 23.104 1.000 23.736 648 TYR A C 1
ATOM 1227 O O . TYR A 1 160 ? 9.488 7.335 22.418 1.000 25.817 648 TYR A O 1
ATOM 1236 N N . ASP A 1 161 ? 7.375 7.719 23.164 1.000 22.249 649 ASP A N 1
ATOM 1237 C CA . ASP A 1 161 ? 6.792 6.523 22.582 1.000 22.651 649 ASP A CA 1
ATOM 1238 C C . ASP A 1 161 ? 6.060 6.799 21.275 1.000 22.094 649 ASP A C 1
ATOM 1239 O O . ASP A 1 161 ? 5.773 5.868 20.521 1.000 22.783 649 ASP A O 1
ATOM 1244 N N . SER A 1 162 ? 5.713 8.069 21.052 1.000 22.177 650 SER A N 1
ATOM 1245 C CA . SER A 1 162 ? 4.959 8.490 19.895 1.000 21.832 650 SER A CA 1
ATOM 1246 C C . SER A 1 162 ? 5.122 9.997 19.720 1.000 20.462 650 SER A C 1
ATOM 1247 O O . SER A 1 162 ? 5.557 10.694 20.638 1.000 20.979 650 SER A O 1
ATOM 1250 N N . CYS A 1 163 ? 4.748 10.479 18.540 1.000 19.056 651 CYS A N 1
ATOM 1251 C CA . CYS A 1 163 ? 4.685 11.900 18.250 1.000 20.368 651 CYS A CA 1
ATOM 1252 C C . CYS A 1 163 ? 3.241 12.300 17.985 1.000 21.003 651 CYS A C 1
ATOM 1253 O O . CYS A 1 163 ? 2.445 11.469 17.562 1.000 22.410 651 CYS A O 1
ATOM 1256 N N . VAL A 1 164 ? 2.927 13.584 18.232 1.000 19.597 652 VAL A N 1
ATOM 1257 C CA . VAL A 1 164 ? 1.587 14.123 18.047 1.000 20.117 652 VAL A CA 1
ATOM 1258 C C . VAL A 1 164 ? 1.667 15.478 17.352 1.000 20.697 652 VAL A C 1
ATOM 1259 O O . VAL A 1 164 ? 2.709 16.132 17.327 1.000 20.059 652 VAL A O 1
ATOM 1263 N N . ASN A 1 165 ? 0.511 15.935 16.856 1.000 21.313 653 ASN A N 1
ATOM 1264 C CA . ASN A 1 165 ? 0.383 17.276 16.306 1.000 23.795 653 ASN A CA 1
ATOM 1265 C C . ASN A 1 165 ? 0.391 18.330 17.420 1.000 23.199 653 ASN A C 1
ATOM 1266 O O . ASN A 1 165 ? 0.886 19.440 17.215 1.000 24.585 653 ASN A O 1
ATOM 1271 N N . SER A 1 166 ? -0.127 17.961 18.596 1.000 22.686 654 SER A N 1
ATOM 1272 C CA . SER A 1 166 ? -0.289 18.873 19.730 1.000 23.162 654 SER A CA 1
ATOM 1273 C C . SER A 1 166 ? -0.261 18.094 21.041 1.000 21.629 654 SER A C 1
ATOM 1274 O O . SER A 1 166 ? -1.035 17.156 21.233 1.000 22.653 654 SER A O 1
ATOM 1277 N N . VAL A 1 167 ? 0.641 18.481 21.953 1.000 22.442 655 VAL A N 1
ATOM 1278 C CA . VAL A 1 167 ? 0.746 17.802 23.235 1.000 22.701 655 VAL A CA 1
ATOM 1279 C C . VAL A 1 167 ? -0.471 18.112 24.110 1.000 24.709 655 VAL A C 1
ATOM 1280 O O . VAL A 1 167 ? -0.973 17.220 24.805 1.000 23.939 655 VAL A O 1
ATOM 1284 N N . SER A 1 168 ? -0.977 19.348 24.038 1.000 23.158 656 SER A N 1
ATOM 1285 C CA . SER A 1 168 ? -2.075 19.745 24.908 1.000 24.123 656 SER A CA 1
ATOM 1286 C C . SER A 1 168 ? -3.417 19.239 24.377 1.000 23.508 656 SER A C 1
ATOM 1287 O O . SER A 1 168 ? -4.351 19.056 25.147 1.000 24.339 656 SER A O 1
ATOM 1290 N N . ASP A 1 169 ? -3.525 19.012 23.064 1.000 23.660 657 ASP A N 1
ATOM 1291 C CA . ASP A 1 169 ? -4.788 18.566 22.491 1.000 26.182 657 ASP A CA 1
ATOM 1292 C C . ASP A 1 169 ? -4.511 17.634 21.317 1.000 24.463 657 ASP A C 1
ATOM 1293 O O . ASP A 1 169 ? -4.695 18.021 20.167 1.000 28.204 657 ASP A O 1
ATOM 1298 N N . PRO A 1 170 ? -3.981 16.421 21.572 1.000 22.733 658 PRO A N 1
ATOM 1299 C CA . PRO A 1 170 ? -3.525 15.545 20.497 1.000 24.749 658 PRO A CA 1
ATOM 1300 C C . PRO A 1 170 ? -4.708 14.953 19.742 1.000 26.424 658 PRO A C 1
ATOM 1301 O O . PRO A 1 170 ? -5.635 14.424 20.348 1.000 27.870 658 PRO A O 1
ATOM 1305 N N . SER A 1 171 ? -4.679 15.096 18.422 1.000 26.873 659 SER A N 1
ATOM 1306 C CA . SER A 1 171 ? -5.715 14.517 17.582 1.000 27.580 659 SER A CA 1
ATOM 1307 C C . SER A 1 171 ? -5.127 13.573 16.536 1.000 23.502 659 SER A C 1
ATOM 1308 O O . SER A 1 171 ? -5.881 12.831 15.918 1.000 21.274 659 SER A O 1
ATOM 1311 N N . ILE A 1 172 ? -3.802 13.636 16.341 1.000 21.667 660 ILE A N 1
ATOM 1312 C CA . ILE A 1 172 ? -3.076 12.760 15.434 1.000 24.103 660 ILE A CA 1
ATOM 1313 C C . ILE A 1 172 ? -1.879 12.192 16.188 1.000 21.647 660 ILE A C 1
ATOM 1314 O O . ILE A 1 172 ? -1.146 12.953 16.811 1.000 22.076 660 ILE A O 1
ATOM 1319 N N . PHE A 1 173 ? -1.672 10.874 16.075 1.000 21.553 661 PHE A N 1
ATOM 1320 C CA . PHE A 1 173 ? -0.576 10.181 16.729 1.000 21.079 661 PHE A CA 1
ATOM 1321 C C . PHE A 1 173 ? 0.248 9.456 15.677 1.000 21.439 661 PHE A C 1
ATOM 1322 O O . PHE A 1 173 ? -0.312 8.759 14.839 1.000 21.862 661 PHE A O 1
ATOM 1330 N N . VAL A 1 174 ? 1.571 9.599 15.785 1.000 19.579 662 VAL A N 1
ATOM 1331 C CA . VAL A 1 174 ? 2.511 8.958 14.884 1.000 19.962 662 VAL A CA 1
ATOM 1332 C C . VAL A 1 174 ? 3.262 7.888 15.658 1.000 18.920 662 VAL A C 1
ATOM 1333 O O . VAL A 1 174 ? 3.892 8.186 16.667 1.000 19.552 662 VAL A O 1
ATOM 1337 N N . ILE A 1 175 ? 3.193 6.655 15.136 1.000 20.182 663 ILE A N 1
ATOM 1338 C CA . ILE A 1 175 ? 3.776 5.480 15.752 1.000 19.527 663 ILE A CA 1
ATOM 1339 C C . ILE A 1 175 ? 4.887 4.961 14.850 1.000 20.495 663 ILE A C 1
ATOM 1340 O O . ILE A 1 175 ? 4.679 4.774 13.654 1.000 20.059 663 ILE A O 1
ATOM 1345 N N . PHE A 1 176 ? 6.040 4.672 15.439 1.000 20.042 664 PHE A N 1
ATOM 1346 C CA . PHE A 1 176 ? 7.191 4.273 14.641 1.000 20.277 664 PHE A CA 1
ATOM 1347 C C . PHE A 1 176 ? 7.549 2.804 14.849 1.000 23.454 664 PHE A C 1
ATOM 1348 O O . PHE A 1 176 ? 8.522 2.319 14.270 1.000 24.728 664 PHE A O 1
ATOM 1356 N N . GLU A 1 177 ? 6.803 2.113 15.713 1.000 21.371 665 GLU A N 1
ATOM 1357 C CA . GLU A 1 177 ? 7.078 0.736 16.070 1.000 21.257 665 GLU A CA 1
ATOM 1358 C C . GLU A 1 177 ? 5.781 -0.059 15.931 1.000 21.687 665 GLU A C 1
ATOM 1359 O O . GLU A 1 177 ? 4.846 0.200 16.666 1.000 20.160 665 GLU A O 1
ATOM 1365 N N . LYS A 1 178 ? 5.729 -1.016 15.005 1.000 20.761 666 LYS A N 1
ATOM 1366 C CA . LYS A 1 178 ? 4.516 -1.784 14.750 1.000 22.516 666 LYS A CA 1
ATOM 1367 C C . LYS A 1 178 ? 4.018 -2.490 16.013 1.000 20.934 666 LYS A C 1
ATOM 1368 O O . LYS A 1 178 ? 2.820 -2.739 16.158 1.000 20.718 666 LYS A O 1
ATOM 1374 N N . HIS A 1 179 ? 4.940 -2.834 16.920 1.000 19.329 667 HIS A N 1
ATOM 1375 C CA . HIS A 1 179 ? 4.587 -3.581 18.117 1.000 19.828 667 HIS A CA 1
ATOM 1376 C C . HIS A 1 179 ? 3.649 -2.788 19.023 1.000 18.240 667 HIS A C 1
ATOM 1377 O O . HIS A 1 179 ? 3.033 -3.391 19.899 1.000 18.564 667 HIS A O 1
ATOM 1384 N N . GLN A 1 180 ? 3.522 -1.479 18.779 1.000 17.977 668 GLN A N 1
ATOM 1385 C CA . GLN A 1 180 ? 2.665 -0.597 19.561 1.000 17.780 668 GLN A CA 1
ATOM 1386 C C . GLN A 1 180 ? 1.247 -0.503 19.007 1.000 17.917 668 GLN A C 1
ATOM 1387 O O . GLN A 1 180 ? 0.452 0.272 19.535 1.000 17.111 668 GLN A O 1
ATOM 1393 N N . VAL A 1 181 ? 0.888 -1.298 17.984 1.000 18.925 669 VAL A N 1
ATOM 1394 C CA A VAL A 1 181 ? -0.434 -1.198 17.377 0.500 18.218 669 VAL A CA 1
ATOM 1395 C CA B VAL A 1 181 ? -0.458 -1.199 17.447 0.500 19.238 669 VAL A CA 1
ATOM 1396 C C . VAL A 1 181 ? -1.025 -2.589 17.187 1.000 18.996 669 VAL A C 1
ATOM 1397 O O . VAL A 1 181 ? -0.310 -3.539 16.842 1.000 19.237 669 VAL A O 1
ATOM 1404 N N . TYR A 1 182 ? -2.345 -2.684 17.370 1.000 18.898 670 TYR A N 1
ATOM 1405 C CA . TYR A 1 182 ? -3.092 -3.882 17.054 1.000 18.818 670 TYR A CA 1
ATOM 1406 C C . TYR A 1 182 ? -4.276 -3.466 16.186 1.000 20.491 670 TYR A C 1
ATOM 1407 O O . TYR A 1 182 ? -5.095 -2.644 16.621 1.000 18.928 670 TYR A O 1
ATOM 1416 N N . PRO A 1 183 ? -4.420 -3.996 14.949 1.000 22.503 671 PRO A N 1
ATOM 1417 C CA . PRO A 1 183 ? -5.544 -3.614 14.096 1.000 23.737 671 PRO A CA 1
ATOM 1418 C C . PRO A 1 183 ? -6.776 -4.367 14.580 1.000 27.248 671 PRO A C 1
ATOM 1419 O O . PRO A 1 183 ? -6.824 -5.590 14.514 1.000 30.576 671 PRO A O 1
ATOM 1423 N N . GLU A 1 184 ? -7.752 -3.626 15.099 1.000 23.622 672 GLU A N 1
ATOM 1424 C CA . GLU A 1 184 ? -8.764 -4.224 15.947 1.000 23.145 672 GLU A CA 1
ATOM 1425 C C . GLU A 1 184 ? -10.074 -4.436 15.186 1.000 21.159 672 GLU A C 1
ATOM 1426 O O . GLU A 1 184 ? -10.721 -5.463 15.370 1.000 21.091 672 GLU A O 1
ATOM 1432 N N . TYR A 1 185 ? -10.523 -3.417 14.436 1.000 19.693 673 TYR A N 1
ATOM 1433 C CA . TYR A 1 185 ? -11.801 -3.473 13.741 1.000 20.095 673 TYR A CA 1
ATOM 1434 C C . TYR A 1 185 ? -11.668 -2.873 12.348 1.000 20.173 673 TYR A C 1
ATOM 1435 O O . TYR A 1 185 ? -10.936 -1.912 12.145 1.000 21.464 673 TYR A O 1
ATOM 1444 N N . VAL A 1 186 ? -12.405 -3.463 11.405 1.000 21.317 674 VAL A N 1
ATOM 1445 C CA . VAL A 1 186 ? -12.539 -2.940 10.060 1.000 22.240 674 VAL A CA 1
ATOM 1446 C C . VAL A 1 186 ? -13.952 -2.374 9.937 1.000 20.273 674 VAL A C 1
ATOM 1447 O O . VAL A 1 186 ? -14.902 -3.123 10.118 1.000 21.001 674 VAL A O 1
ATOM 1451 N N . ILE A 1 187 ? -14.061 -1.100 9.553 1.000 21.009 675 ILE A N 1
ATOM 1452 C CA . ILE A 1 187 ? -15.341 -0.417 9.413 1.000 21.561 675 ILE A CA 1
ATOM 1453 C C . ILE A 1 187 ? -15.538 -0.029 7.950 1.000 21.031 675 ILE A C 1
ATOM 1454 O O . ILE A 1 187 ? -14.758 0.740 7.399 1.000 23.212 675 ILE A O 1
ATOM 1459 N N . GLN A 1 188 ? -16.642 -0.499 7.373 1.000 25.797 676 GLN A N 1
ATOM 1460 C CA . GLN A 1 188 ? -17.053 -0.094 6.042 1.000 26.996 676 GLN A CA 1
ATOM 1461 C C . GLN A 1 188 ? -18.258 0.835 6.166 1.000 24.169 676 GLN A C 1
ATOM 1462 O O . GLN A 1 188 ? -19.179 0.521 6.913 1.000 25.379 676 GLN A O 1
ATOM 1468 N N . TYR A 1 189 ? -18.224 1.959 5.439 1.000 26.545 677 TYR A N 1
ATOM 1469 C CA . TYR A 1 189 ? -19.270 2.971 5.520 1.000 26.603 677 TYR A CA 1
ATOM 1470 C C . TYR A 1 189 ? -19.442 3.659 4.163 1.000 27.241 677 TYR A C 1
ATOM 1471 O O . TYR A 1 189 ? -18.565 3.584 3.310 1.000 27.112 677 TYR A O 1
ATOM 1480 N N . THR A 1 190 ? -20.563 4.372 4.003 1.000 27.577 678 THR A N 1
ATOM 1481 C CA . THR A 1 190 ? -20.846 5.151 2.808 1.000 29.837 678 THR A CA 1
ATOM 1482 C C . THR A 1 190 ? -21.123 6.621 3.138 1.000 30.796 678 THR A C 1
ATOM 1483 O O . THR A 1 190 ? -21.667 6.950 4.198 1.000 28.835 678 THR A O 1
ATOM 1487 N N . THR A 1 191 ? -20.735 7.500 2.206 1.000 30.220 679 THR A N 1
ATOM 1488 C CA . THR A 1 191 ? -20.983 8.928 2.319 1.000 32.680 679 THR A CA 1
ATOM 1489 C C . THR A 1 191 ? -22.312 9.305 1.662 1.000 37.815 679 THR A C 1
ATOM 1490 O O . THR A 1 191 ? -22.695 10.476 1.668 1.000 35.762 679 THR A O 1
ATOM 1494 N N . SER A 1 192 ? -23.011 8.318 1.096 1.000 36.963 680 SER A N 1
ATOM 1495 C CA . SER A 1 192 ? -24.312 8.558 0.486 1.000 43.073 680 SER A CA 1
ATOM 1496 C C . SER A 1 192 ? -25.329 9.035 1.534 1.000 44.511 680 SER A C 1
ATOM 1497 O O . SER A 1 192 ? -25.418 8.361 2.585 1.000 46.208 680 SER A O 1
ATOM 1500 N N . PRO B 1 8 ? 22.233 12.391 6.782 1.000 65.323 496 PRO B N 1
ATOM 1501 C CA . PRO B 1 8 ? 21.857 10.976 6.969 1.000 63.898 496 PRO B CA 1
ATOM 1502 C C . PRO B 1 8 ? 21.559 10.578 8.417 1.000 58.597 496 PRO B C 1
ATOM 1503 O O . PRO B 1 8 ? 20.788 9.650 8.645 1.000 57.562 496 PRO B O 1
ATOM 1507 N N . GLY B 1 9 ? 22.192 11.262 9.384 1.000 51.614 497 GLY B N 1
ATOM 1508 C CA . GLY B 1 9 ? 21.942 11.032 10.799 1.000 44.303 497 GLY B CA 1
ATOM 1509 C C . GLY B 1 9 ? 22.956 10.071 11.419 1.000 38.092 497 GLY B C 1
ATOM 1510 O O . GLY B 1 9 ? 22.864 9.767 12.599 1.000 38.630 497 GLY B O 1
ATOM 1511 N N . PHE B 1 10 ? 23.919 9.595 10.619 1.000 36.030 498 PHE B N 1
ATOM 1512 C CA . PHE B 1 10 ? 24.973 8.724 11.120 1.000 32.986 498 PHE B CA 1
ATOM 1513 C C . PHE B 1 10 ? 26.262 8.956 10.343 1.000 31.561 498 PHE B C 1
ATOM 1514 O O . PHE B 1 10 ? 26.224 9.487 9.236 1.000 30.590 498 PHE B O 1
ATOM 1522 N N . GLN B 1 11 ? 27.386 8.511 10.918 1.000 30.357 499 GLN B N 1
ATOM 1523 C CA . GLN B 1 11 ? 28.651 8.461 10.199 1.000 32.050 499 GLN B CA 1
ATOM 1524 C C . GLN B 1 11 ? 29.244 7.067 10.321 1.000 30.888 499 GLN B C 1
ATOM 1525 O O . GLN B 1 11 ? 28.984 6.373 11.301 1.000 30.200 499 GLN B O 1
ATOM 1531 N N . LYS B 1 12 ? 30.001 6.662 9.296 1.000 29.237 500 LYS B N 1
ATOM 1532 C CA . LYS B 1 12 ? 30.852 5.487 9.352 1.000 29.738 500 LYS B CA 1
ATOM 1533 C C . LYS B 1 12 ? 32.300 5.958 9.357 1.000 30.791 500 LYS B C 1
ATOM 1534 O O . LYS B 1 12 ? 32.722 6.629 8.423 1.000 32.004 500 LYS B O 1
ATOM 1540 N N . ILE B 1 13 ? 33.036 5.655 10.431 1.000 29.666 501 ILE B N 1
ATOM 1541 C CA . ILE B 1 13 ? 34.406 6.125 10.572 1.000 29.482 501 ILE B CA 1
ATOM 1542 C C . ILE B 1 13 ? 35.340 4.951 10.302 1.000 30.750 501 ILE B C 1
ATOM 1543 O O . ILE B 1 13 ? 35.319 3.970 11.047 1.000 27.237 501 ILE B O 1
ATOM 1548 N N . THR B 1 14 ? 36.143 5.071 9.237 1.000 31.373 502 THR B N 1
ATOM 1549 C CA . THR B 1 14 ? 37.112 4.048 8.877 1.000 32.249 502 THR B CA 1
ATOM 1550 C C . THR B 1 14 ? 38.208 4.011 9.938 1.000 33.013 502 THR B C 1
ATOM 1551 O O . THR B 1 14 ? 38.792 5.043 10.267 1.000 31.504 502 THR B O 1
ATOM 1555 N N . LEU B 1 15 ? 38.466 2.817 10.477 1.000 31.376 503 LEU B N 1
ATOM 1556 C CA . LEU B 1 15 ? 39.459 2.635 11.525 1.000 30.128 503 LEU B CA 1
ATOM 1557 C C . LEU B 1 15 ? 40.810 2.272 10.914 1.000 27.961 503 LEU B C 1
ATOM 1558 O O . LEU B 1 15 ? 40.886 1.553 9.918 1.000 27.907 503 LEU B O 1
ATOM 1563 N N . SER B 1 16 ? 41.876 2.765 11.553 1.000 31.388 504 SER B N 1
ATOM 1564 C CA . SER B 1 16 ? 43.230 2.350 11.218 1.000 31.754 504 SER B CA 1
ATOM 1565 C C . SER B 1 16 ? 43.480 0.946 11.760 1.000 30.334 504 SER B C 1
ATOM 1566 O O . SER B 1 16 ? 43.136 0.652 12.906 1.000 30.175 504 SER B O 1
ATOM 1569 N N . SER B 1 17 ? 44.142 0.113 10.952 1.000 32.010 505 SER B N 1
ATOM 1570 C CA . SER B 1 17 ? 44.472 -1.247 11.337 1.000 34.284 505 SER B CA 1
ATOM 1571 C C . SER B 1 17 ? 45.447 -1.295 12.518 1.000 36.467 505 SER B C 1
ATOM 1572 O O . SER B 1 17 ? 45.603 -2.358 13.122 1.000 35.822 505 SER B O 1
ATOM 1575 N N . SER B 1 18 ? 46.067 -0.159 12.884 1.000 35.324 506 SER B N 1
ATOM 1576 C CA . SER B 1 18 ? 46.981 -0.125 14.016 1.000 36.781 506 SER B CA 1
ATOM 1577 C C . SER B 1 18 ? 46.282 0.260 15.322 1.000 37.118 506 SER B C 1
ATOM 1578 O O . SER B 1 18 ? 46.916 0.247 16.374 1.000 38.621 506 SER B O 1
ATOM 1581 N N . SER B 1 19 ? 44.978 0.565 15.293 1.000 32.638 507 SER B N 1
ATOM 1582 C CA . SER B 1 19 ? 44.299 0.999 16.500 1.000 31.432 507 SER B CA 1
ATOM 1583 C C . SER B 1 19 ? 43.888 -0.210 17.336 1.000 30.032 507 SER B C 1
ATOM 1584 O O . SER B 1 19 ? 43.647 -1.288 16.801 1.000 28.894 507 SER B O 1
ATOM 1587 N N . GLU B 1 20 ? 43.813 0.003 18.654 1.000 31.569 508 GLU B N 1
ATOM 1588 C CA . GLU B 1 20 ? 43.253 -0.972 19.571 1.000 31.554 508 GLU B CA 1
ATOM 1589 C C . GLU B 1 20 ? 41.862 -1.370 19.087 1.000 28.817 508 GLU B C 1
ATOM 1590 O O . GLU B 1 20 ? 41.510 -2.542 19.068 1.000 28.537 508 GLU B O 1
ATOM 1596 N N . GLU B 1 21 ? 41.065 -0.365 18.726 1.000 27.857 509 GLU B N 1
ATOM 1597 C CA . GLU B 1 21 ? 39.658 -0.574 18.441 1.000 26.428 509 GLU B CA 1
ATOM 1598 C C . GLU B 1 21 ? 39.483 -1.529 17.257 1.000 25.514 509 GLU B C 1
ATOM 1599 O O . GLU B 1 21 ? 38.685 -2.467 17.322 1.000 25.014 509 GLU B O 1
ATOM 1605 N N . TYR B 1 22 ? 40.205 -1.263 16.162 1.000 23.824 510 TYR B N 1
ATOM 1606 C CA . TYR B 1 22 ? 40.196 -2.121 14.989 1.000 24.275 510 TYR B CA 1
ATOM 1607 C C . TYR B 1 22 ? 40.615 -3.534 15.374 1.000 25.018 510 TYR B C 1
ATOM 1608 O O . TYR B 1 22 ? 39.993 -4.501 14.934 1.000 23.443 510 TYR B O 1
ATOM 1617 N N . GLN B 1 23 ? 41.707 -3.649 16.143 1.000 24.953 511 GLN B N 1
ATOM 1618 C CA . GLN B 1 23 ? 42.284 -4.960 16.431 1.000 24.809 511 GLN B CA 1
ATOM 1619 C C . GLN B 1 23 ? 41.348 -5.816 17.285 1.000 25.178 511 GLN B C 1
ATOM 1620 O O . GLN B 1 23 ? 41.318 -7.043 17.125 1.000 25.612 511 GLN B O 1
ATOM 1626 N N . LYS B 1 24 ? 40.570 -5.189 18.172 1.000 25.061 512 LYS B N 1
ATOM 1627 C CA . LYS B 1 24 ? 39.650 -5.959 18.996 1.000 27.613 512 LYS B CA 1
ATOM 1628 C C . LYS B 1 24 ? 38.517 -6.518 18.138 1.000 24.806 512 LYS B C 1
ATOM 1629 O O . LYS B 1 24 ? 38.091 -7.641 18.361 1.000 23.151 512 LYS B O 1
ATOM 1635 N N . VAL B 1 25 ? 38.018 -5.719 17.183 1.000 24.769 513 VAL B N 1
ATOM 1636 C CA . VAL B 1 25 ? 37.008 -6.186 16.247 1.000 23.043 513 VAL B CA 1
ATOM 1637 C C . VAL B 1 25 ? 37.606 -7.290 15.379 1.000 23.686 513 VAL B C 1
ATOM 1638 O O . VAL B 1 25 ? 37.003 -8.348 15.207 1.000 22.961 513 VAL B O 1
ATOM 1642 N N . TRP B 1 26 ? 38.800 -7.038 14.841 1.000 23.913 514 TRP B N 1
ATOM 1643 C CA . TRP B 1 26 ? 39.456 -7.993 13.965 1.000 24.459 514 TRP B CA 1
ATOM 1644 C C . TRP B 1 26 ? 39.658 -9.326 14.688 1.000 24.933 514 TRP B C 1
ATOM 1645 O O . TRP B 1 26 ? 39.435 -10.398 14.125 1.000 26.348 514 TRP B O 1
ATOM 1656 N N . ASN B 1 27 ? 40.058 -9.251 15.958 1.000 27.446 515 ASN B N 1
ATOM 1657 C CA . ASN B 1 27 ? 40.275 -10.438 16.781 1.000 28.191 515 ASN B CA 1
ATOM 1658 C C . ASN B 1 27 ? 39.022 -11.318 16.798 1.000 24.582 515 ASN B C 1
ATOM 1659 O O . ASN B 1 27 ? 39.098 -12.532 16.599 1.000 24.774 515 ASN B O 1
ATOM 1664 N N . LEU B 1 28 ? 37.854 -10.705 17.020 1.000 22.753 516 LEU B N 1
ATOM 1665 C CA . LEU B 1 28 ? 36.607 -11.456 17.105 1.000 24.331 516 LEU B CA 1
ATOM 1666 C C . LEU B 1 28 ? 36.274 -12.080 15.755 1.000 23.077 516 LEU B C 1
ATOM 1667 O O . LEU B 1 28 ? 35.845 -13.228 15.683 1.000 24.498 516 LEU B O 1
ATOM 1672 N N . PHE B 1 29 ? 36.475 -11.325 14.670 1.000 21.828 517 PHE B N 1
ATOM 1673 C CA . PHE B 1 29 ? 36.224 -11.859 13.343 1.000 22.583 517 PHE B CA 1
ATOM 1674 C C . PHE B 1 29 ? 37.158 -13.047 13.068 1.000 22.943 517 PHE B C 1
ATOM 1675 O O . PHE B 1 29 ? 36.721 -14.086 12.577 1.000 21.432 517 PHE B O 1
ATOM 1683 N N . ASN B 1 30 ? 38.439 -12.868 13.400 1.000 23.865 518 ASN B N 1
ATOM 1684 C CA . ASN B 1 30 ? 39.497 -13.817 13.084 1.000 24.681 518 ASN B CA 1
ATOM 1685 C C . ASN B 1 30 ? 39.355 -15.122 13.871 1.000 26.999 518 ASN B C 1
ATOM 1686 O O . ASN B 1 30 ? 39.922 -16.131 13.471 1.000 26.219 518 ASN B O 1
ATOM 1691 N N . ARG B 1 31 ? 38.588 -15.113 14.972 1.000 26.271 519 ARG B N 1
ATOM 1692 C CA . ARG B 1 31 ? 38.318 -16.308 15.752 1.000 28.157 519 ARG B CA 1
ATOM 1693 C C . ARG B 1 31 ? 37.744 -17.442 14.903 1.000 26.597 519 ARG B C 1
ATOM 1694 O O . ARG B 1 31 ? 38.046 -18.604 15.173 1.000 26.102 519 ARG B O 1
ATOM 1702 N N . THR B 1 32 ? 36.866 -17.136 13.935 1.000 25.047 520 THR B N 1
ATOM 1703 C CA . THR B 1 32 ? 36.242 -18.191 13.143 1.000 23.956 520 THR B CA 1
ATOM 1704 C C . THR B 1 32 ? 36.438 -18.011 11.638 1.000 24.174 520 THR B C 1
ATOM 1705 O O . THR B 1 32 ? 36.112 -18.934 10.891 1.000 24.805 520 THR B O 1
ATOM 1709 N N . LEU B 1 33 ? 36.968 -16.859 11.187 1.000 23.324 521 LEU B N 1
ATOM 1710 C CA . LEU B 1 33 ? 37.218 -16.671 9.764 1.000 24.388 521 LEU B CA 1
ATOM 1711 C C . LEU B 1 33 ? 38.671 -16.270 9.539 1.000 26.542 521 LEU B C 1
ATOM 1712 O O . LEU B 1 33 ? 38.970 -15.289 8.855 1.000 25.447 521 LEU B O 1
ATOM 1717 N N . PRO B 1 34 ? 39.646 -17.039 10.071 1.000 26.155 522 PRO B N 1
ATOM 1718 C CA . PRO B 1 34 ? 41.044 -16.643 9.951 1.000 27.415 522 PRO B CA 1
ATOM 1719 C C . PRO B 1 34 ? 41.566 -16.770 8.521 1.000 27.875 522 PRO B C 1
ATOM 1720 O O . PRO B 1 34 ? 42.629 -16.252 8.214 1.000 29.691 522 PRO B O 1
ATOM 1724 N N . PHE B 1 35 ? 40.823 -17.478 7.665 1.000 29.190 523 PHE B N 1
ATOM 1725 C CA . PHE B 1 35 ? 41.280 -17.767 6.314 1.000 30.683 523 PHE B CA 1
ATOM 1726 C C . PHE B 1 35 ? 40.729 -16.743 5.324 1.000 31.065 523 PHE B C 1
ATOM 1727 O O . PHE B 1 35 ? 40.964 -16.876 4.131 1.000 30.320 523 PHE B O 1
ATOM 1735 N N . TYR B 1 36 ? 39.972 -15.749 5.809 1.000 29.788 524 TYR B N 1
ATOM 1736 C CA . TYR B 1 36 ? 39.523 -14.654 4.966 1.000 28.272 524 TYR B CA 1
ATOM 1737 C C . TYR B 1 36 ? 40.355 -13.429 5.323 1.000 31.132 524 TYR B C 1
ATOM 1738 O O . TYR B 1 36 ? 41.167 -13.505 6.239 1.000 31.783 524 TYR B O 1
ATOM 1747 N N . PHE B 1 37 ? 40.175 -12.337 4.557 1.000 30.979 525 PHE B N 1
ATOM 1748 C CA . PHE B 1 37 ? 41.037 -11.166 4.642 1.000 30.158 525 PHE B CA 1
ATOM 1749 C C . PHE B 1 37 ? 40.192 -9.913 4.860 1.000 27.126 525 PHE B C 1
ATOM 1750 O O . PHE B 1 37 ? 39.441 -9.519 3.979 1.000 29.441 525 PHE B O 1
ATOM 1758 N N . VAL B 1 38 ? 40.320 -9.291 6.037 1.000 27.341 526 VAL B N 1
ATOM 1759 C CA . VAL B 1 38 ? 39.581 -8.083 6.352 1.000 25.848 526 VAL B CA 1
ATOM 1760 C C . VAL B 1 38 ? 40.204 -6.931 5.563 1.000 29.294 526 VAL B C 1
ATOM 1761 O O . VAL B 1 38 ? 41.419 -6.757 5.587 1.000 28.811 526 VAL B O 1
ATOM 1765 N N . GLN B 1 39 ? 39.351 -6.172 4.860 1.000 30.048 527 GLN B N 1
ATOM 1766 C CA A GLN B 1 39 ? 39.761 -5.066 4.010 0.440 31.932 527 GLN B CA 1
ATOM 1767 C CA B GLN B 1 39 ? 39.788 -5.069 4.020 0.560 32.070 527 GLN B CA 1
ATOM 1768 C C . GLN B 1 39 ? 39.479 -3.732 4.696 1.000 32.905 527 GLN B C 1
ATOM 1769 O O . GLN B 1 39 ? 40.183 -2.748 4.461 1.000 32.077 527 GLN B O 1
ATOM 1780 N N . LYS B 1 40 ? 38.423 -3.693 5.526 1.000 28.735 528 LYS B N 1
ATOM 1781 C CA . LYS B 1 40 ? 38.005 -2.447 6.158 1.000 27.782 528 LYS B CA 1
ATOM 1782 C C . LYS B 1 40 ? 37.132 -2.714 7.378 1.000 26.046 528 LYS B C 1
ATOM 1783 O O . LYS B 1 40 ? 36.317 -3.632 7.367 1.000 25.667 528 LYS B O 1
ATOM 1789 N N . ILE B 1 41 ? 37.297 -1.874 8.405 1.000 25.999 529 ILE B N 1
ATOM 1790 C CA . ILE B 1 41 ? 36.427 -1.862 9.565 1.000 26.808 529 ILE B CA 1
ATOM 1791 C C . ILE B 1 41 ? 36.024 -0.414 9.825 1.000 27.311 529 ILE B C 1
ATOM 1792 O O . ILE B 1 41 ? 36.876 0.458 9.998 1.000 28.213 529 ILE B O 1
ATOM 1797 N N . GLU B 1 42 ? 34.714 -0.162 9.812 1.000 24.544 530 GLU B N 1
ATOM 1798 C CA . GLU B 1 42 ? 34.183 1.152 10.114 1.000 26.810 530 GLU B CA 1
ATOM 1799 C C . GLU B 1 42 ? 33.403 1.100 11.420 1.000 26.305 530 GLU B C 1
ATOM 1800 O O . GLU B 1 42 ? 32.637 0.159 11.649 1.000 25.868 530 GLU B O 1
ATOM 1806 N N . ARG B 1 43 ? 33.634 2.121 12.249 1.000 23.820 531 ARG B N 1
ATOM 1807 C CA . ARG B 1 43 ? 32.843 2.394 13.437 1.000 24.699 531 ARG B CA 1
ATOM 1808 C C . ARG B 1 43 ? 31.602 3.173 13.015 1.000 24.300 531 ARG B C 1
ATOM 1809 O O . ARG B 1 43 ? 31.726 4.212 12.382 1.000 26.906 531 ARG B O 1
ATOM 1817 N N . VAL B 1 44 ? 30.430 2.663 13.376 1.000 22.450 532 VAL B N 1
ATOM 1818 C CA . VAL B 1 44 ? 29.169 3.326 13.105 1.000 24.235 532 VAL B CA 1
ATOM 1819 C C . VAL B 1 44 ? 28.847 4.281 14.255 1.000 24.405 532 VAL B C 1
ATOM 1820 O O . VAL B 1 44 ? 28.799 3.863 15.415 1.000 24.244 532 VAL B O 1
ATOM 1824 N N . GLN B 1 45 ? 28.597 5.553 13.906 1.000 25.047 533 GLN B N 1
ATOM 1825 C CA . GLN B 1 45 ? 28.228 6.579 14.869 1.000 25.465 533 GLN B CA 1
ATOM 1826 C C . GLN B 1 45 ? 26.820 7.069 14.546 1.000 27.177 533 GLN B C 1
ATOM 1827 O O . GLN B 1 45 ? 26.630 7.868 13.632 1.000 26.248 533 GLN B O 1
ATOM 1833 N N . ASN B 1 46 ? 25.843 6.511 15.270 1.000 26.764 534 ASN B N 1
ATOM 1834 C CA . ASN B 1 46 ? 24.463 6.963 15.239 1.000 26.227 534 ASN B CA 1
ATOM 1835 C C . ASN B 1 46 ? 24.068 7.267 16.670 1.000 26.656 534 ASN B C 1
ATOM 1836 O O . ASN B 1 46 ? 23.743 6.366 17.451 1.000 24.589 534 ASN B O 1
ATOM 1841 N N . LEU B 1 47 ? 24.100 8.555 17.005 1.000 26.253 535 LEU B N 1
ATOM 1842 C CA . LEU B 1 47 ? 23.956 8.967 18.386 1.000 30.114 535 LEU B CA 1
ATOM 1843 C C . LEU B 1 47 ? 22.589 8.551 18.923 1.000 28.031 535 LEU B C 1
ATOM 1844 O O . LEU B 1 47 ? 22.485 8.134 20.070 1.000 26.932 535 LEU B O 1
ATOM 1849 N N . ALA B 1 48 ? 21.546 8.695 18.099 1.000 28.374 536 ALA B N 1
ATOM 1850 C CA . ALA B 1 48 ? 20.199 8.381 18.539 1.000 29.035 536 ALA B CA 1
ATOM 1851 C C . ALA B 1 48 ? 20.090 6.896 18.885 1.000 26.173 536 ALA B C 1
ATOM 1852 O O . ALA B 1 48 ? 19.531 6.563 19.927 1.000 25.100 536 ALA B O 1
ATOM 1854 N N . LEU B 1 49 ? 20.598 6.017 18.009 1.000 25.603 537 LEU B N 1
ATOM 1855 C CA . LEU B 1 49 ? 20.531 4.578 18.257 1.000 26.121 537 LEU B CA 1
ATOM 1856 C C . LEU B 1 49 ? 21.349 4.214 19.494 1.000 23.768 537 LEU B C 1
ATOM 1857 O O . LEU B 1 49 ? 20.959 3.324 20.254 1.000 22.384 537 LEU B O 1
ATOM 1862 N N . TRP B 1 50 ? 22.466 4.927 19.710 1.000 23.878 538 TRP B N 1
ATOM 1863 C CA . TRP B 1 50 ? 23.330 4.691 20.863 1.000 25.134 538 TRP B CA 1
ATOM 1864 C C . TRP B 1 50 ? 22.613 5.054 22.158 1.000 26.400 538 TRP B C 1
ATOM 1865 O O . TRP B 1 50 ? 22.648 4.300 23.135 1.000 23.955 538 TRP B O 1
ATOM 1876 N N . GLU B 1 51 ? 21.981 6.234 22.168 1.000 27.585 539 GLU B N 1
ATOM 1877 C CA . GLU B 1 51 ? 21.326 6.721 23.370 1.000 29.824 539 GLU B CA 1
ATOM 1878 C C . GLU B 1 51 ? 20.135 5.843 23.738 1.000 26.181 539 GLU B C 1
ATOM 1879 O O . GLU B 1 51 ? 19.950 5.578 24.917 1.000 25.630 539 GLU B O 1
ATOM 1885 N N . VAL B 1 52 ? 19.341 5.395 22.763 1.000 25.053 540 VAL B N 1
ATOM 1886 C CA . VAL B 1 52 ? 18.189 4.569 23.101 1.000 24.697 540 VAL B CA 1
ATOM 1887 C C . VAL B 1 52 ? 18.663 3.202 23.598 1.000 23.707 540 VAL B C 1
ATOM 1888 O O . VAL B 1 52 ? 18.061 2.627 24.495 1.000 22.669 540 VAL B O 1
ATOM 1892 N N . TYR B 1 53 ? 19.744 2.676 23.007 1.000 23.250 541 TYR B N 1
ATOM 1893 C CA . TYR B 1 53 ? 20.363 1.446 23.483 1.000 22.369 541 TYR B CA 1
ATOM 1894 C C . TYR B 1 53 ? 20.846 1.565 24.930 1.000 22.485 541 TYR B C 1
ATOM 1895 O O . TYR B 1 53 ? 20.641 0.662 25.727 1.000 22.367 541 TYR B O 1
ATOM 1904 N N . GLN B 1 54 ? 21.524 2.666 25.271 1.000 22.844 542 GLN B N 1
ATOM 1905 C CA . GLN B 1 54 ? 22.005 2.857 26.632 1.000 26.134 542 GLN B CA 1
ATOM 1906 C C . GLN B 1 54 ? 20.830 2.996 27.599 1.000 24.274 542 GLN B C 1
ATOM 1907 O O . GLN B 1 54 ? 20.870 2.474 28.711 1.000 23.763 542 GLN B O 1
ATOM 1913 N N . TRP B 1 55 ? 19.772 3.689 27.182 1.000 24.639 543 TRP B N 1
ATOM 1914 C CA . TRP B 1 55 ? 18.575 3.766 27.995 1.000 26.450 543 TRP B CA 1
ATOM 1915 C C . TRP B 1 55 ? 18.010 2.361 28.238 1.000 26.101 543 TRP B C 1
ATOM 1916 O O . TRP B 1 55 ? 17.658 2.002 29.364 1.000 23.946 543 TRP B O 1
ATOM 1927 N N . GLN B 1 56 ? 17.923 1.574 27.157 1.000 24.937 544 GLN B N 1
ATOM 1928 C CA . GLN B 1 56 ? 17.396 0.219 27.237 1.000 23.498 544 GLN B CA 1
ATOM 1929 C C . GLN B 1 56 ? 18.203 -0.616 28.236 1.000 22.073 544 GLN B C 1
ATOM 1930 O O . GLN B 1 56 ? 17.626 -1.369 29.022 1.000 21.574 544 GLN B O 1
ATOM 1936 N N . LYS B 1 57 ? 19.537 -0.516 28.183 1.000 25.037 545 LYS B N 1
ATOM 1937 C CA . LYS B 1 57 ? 20.405 -1.249 29.097 1.000 24.977 545 LYS B CA 1
ATOM 1938 C C . LYS B 1 57 ? 20.067 -0.911 30.549 1.000 25.241 545 LYS B C 1
ATOM 1939 O O . LYS B 1 57 ? 19.987 -1.798 31.395 1.000 24.101 545 LYS B O 1
ATOM 1945 N N . GLY B 1 58 ? 19.863 0.378 30.823 1.000 26.089 546 GLY B N 1
ATOM 1946 C CA . GLY B 1 58 ? 19.522 0.822 32.162 1.000 26.355 546 GLY B CA 1
ATOM 1947 C C . GLY B 1 58 ? 18.194 0.241 32.641 1.000 27.264 546 GLY B C 1
ATOM 1948 O O . GLY B 1 58 ? 18.070 -0.174 33.798 1.000 26.565 546 GLY B O 1
ATOM 1949 N N . GLN B 1 59 ? 17.204 0.226 31.740 1.000 26.164 547 GLN B N 1
ATOM 1950 C CA . GLN B 1 59 ? 15.884 -0.286 32.051 1.000 27.292 547 GLN B CA 1
ATOM 1951 C C . GLN B 1 59 ? 15.949 -1.782 32.330 1.000 26.009 547 GLN B C 1
ATOM 1952 O O . GLN B 1 59 ? 15.287 -2.263 33.239 1.000 26.989 547 GLN B O 1
ATOM 1958 N N . MET B 1 60 ? 16.778 -2.509 31.571 1.000 24.609 548 MET B N 1
ATOM 1959 C CA . MET B 1 60 ? 16.823 -3.954 31.684 1.000 23.935 548 MET B CA 1
ATOM 1960 C C . MET B 1 60 ? 17.422 -4.360 33.029 1.000 25.303 548 MET B C 1
ATOM 1961 O O . MET B 1 60 ? 16.986 -5.345 33.644 1.000 24.645 548 MET B O 1
ATOM 1966 N N . GLN B 1 61 ? 18.408 -3.587 33.485 1.000 24.493 549 GLN B N 1
ATOM 1967 C CA . GLN B 1 61 ? 19.005 -3.856 34.779 1.000 26.233 549 GLN B CA 1
ATOM 1968 C C . GLN B 1 61 ? 17.944 -3.752 35.868 1.000 27.351 549 GLN B C 1
ATOM 1969 O O . GLN B 1 61 ? 17.815 -4.641 36.704 1.000 26.397 549 GLN B O 1
ATOM 1975 N N . LYS B 1 62 ? 17.195 -2.647 35.843 1.000 29.238 550 LYS B N 1
ATOM 1976 C CA . LYS B 1 62 ? 16.113 -2.429 36.791 1.000 30.428 550 LYS B CA 1
ATOM 1977 C C . LYS B 1 62 ? 15.118 -3.589 36.722 1.000 31.950 550 LYS B C 1
ATOM 1978 O O . LYS B 1 62 ? 14.789 -4.178 37.746 1.000 33.899 550 LYS B O 1
ATOM 1984 N N . GLN B 1 63 ? 14.660 -3.933 35.511 1.000 34.039 551 GLN B N 1
ATOM 1985 C CA . GLN B 1 63 ? 13.659 -4.973 35.310 1.000 33.914 551 GLN B CA 1
ATOM 1986 C C . GLN B 1 63 ? 14.117 -6.307 35.903 1.000 34.447 551 GLN B C 1
ATOM 1987 O O . GLN B 1 63 ? 13.302 -7.080 36.402 1.000 34.297 551 GLN B O 1
ATOM 1993 N N . ASN B 1 64 ? 15.416 -6.598 35.797 1.000 32.705 552 ASN B N 1
ATOM 1994 C CA . ASN B 1 64 ? 15.950 -7.904 36.155 1.000 33.862 552 ASN B CA 1
ATOM 1995 C C . ASN B 1 64 ? 16.508 -7.868 37.576 1.000 34.563 552 ASN B C 1
ATOM 1996 O O . ASN B 1 64 ? 17.584 -8.402 37.838 1.000 38.484 552 ASN B O 1
ATOM 2001 N N . GLY B 1 65 ? 15.768 -7.240 38.495 1.000 36.675 553 GLY B N 1
ATOM 2002 C CA . GLY B 1 65 ? 16.113 -7.270 39.911 1.000 36.332 553 GLY B CA 1
ATOM 2003 C C . GLY B 1 65 ? 17.420 -6.538 40.216 1.000 37.193 553 GLY B C 1
ATOM 2004 O O . GLY B 1 65 ? 18.107 -6.868 41.179 1.000 37.926 553 GLY B O 1
ATOM 2005 N N . GLY B 1 66 ? 17.767 -5.554 39.378 1.000 34.269 554 GLY B N 1
ATOM 2006 C CA . GLY B 1 66 ? 18.950 -4.740 39.602 1.000 34.566 554 GLY B CA 1
ATOM 2007 C C . GLY B 1 66 ? 20.259 -5.392 39.146 1.000 34.232 554 GLY B C 1
ATOM 2008 O O . GLY B 1 66 ? 21.317 -4.854 39.430 1.000 36.476 554 GLY B O 1
ATOM 2009 N N . LYS B 1 67 ? 20.215 -6.512 38.412 1.000 33.775 555 LYS B N 1
ATOM 2010 C CA . LYS B 1 67 ? 21.432 -7.247 38.093 1.000 34.493 555 LYS B CA 1
ATOM 2011 C C . LYS B 1 67 ? 22.026 -6.749 36.775 1.000 30.451 555 LYS B C 1
ATOM 2012 O O . LYS B 1 67 ? 21.296 -6.346 35.874 1.000 26.933 555 LYS B O 1
ATOM 2018 N N . ALA B 1 68 ? 23.359 -6.840 36.656 1.000 25.820 556 ALA B N 1
ATOM 2019 C CA . ALA B 1 68 ? 24.059 -6.462 35.440 1.000 25.887 556 ALA B CA 1
ATOM 2020 C C . ALA B 1 68 ? 23.459 -7.177 34.230 1.000 25.098 556 ALA B C 1
ATOM 2021 O O . ALA B 1 68 ? 23.085 -8.344 34.324 1.000 25.994 556 ALA B O 1
ATOM 2023 N N . VAL B 1 69 ? 23.404 -6.469 33.094 1.000 22.842 557 VAL B N 1
ATOM 2024 C CA . VAL B 1 69 ? 22.808 -7.002 31.885 1.000 23.808 557 VAL B CA 1
ATOM 2025 C C . VAL B 1 69 ? 23.852 -7.739 31.047 1.000 21.971 557 VAL B C 1
ATOM 2026 O O . VAL B 1 69 ? 24.922 -7.217 30.770 1.000 22.642 557 VAL B O 1
ATOM 2030 N N . ASP B 1 70 ? 23.501 -8.948 30.621 1.000 19.693 558 ASP B N 1
ATOM 2031 C CA . ASP B 1 70 ? 24.316 -9.715 29.692 1.000 21.192 558 ASP B CA 1
ATOM 2032 C C . ASP B 1 70 ? 24.318 -8.997 28.337 1.000 19.778 558 ASP B C 1
ATOM 2033 O O . ASP B 1 70 ? 23.273 -8.867 27.709 1.000 19.479 558 ASP B O 1
ATOM 2038 N N . GLU B 1 71 ? 25.503 -8.499 27.962 1.000 20.481 559 GLU B N 1
ATOM 2039 C CA . GLU B 1 71 ? 25.746 -7.686 26.779 1.000 20.187 559 GLU B CA 1
ATOM 2040 C C . GLU B 1 71 ? 26.862 -8.347 25.973 1.000 20.433 559 GLU B C 1
ATOM 2041 O O . GLU B 1 71 ? 27.946 -8.600 26.504 1.000 20.928 559 GLU B O 1
ATOM 2047 N N . ARG B 1 72 ? 26.610 -8.624 24.688 1.000 19.515 560 ARG B N 1
ATOM 2048 C CA . ARG B 1 72 ? 27.568 -9.353 23.868 1.000 19.352 560 ARG B CA 1
ATOM 2049 C C . ARG B 1 72 ? 27.812 -8.629 22.547 1.000 20.796 560 ARG B C 1
ATOM 2050 O O . ARG B 1 72 ? 26.996 -7.826 22.096 1.000 22.061 560 ARG B O 1
ATOM 2058 N N . GLN B 1 73 ? 28.967 -8.915 21.944 1.000 20.003 561 GLN B N 1
ATOM 2059 C CA . GLN B 1 73 ? 29.280 -8.451 20.604 1.000 21.381 561 GLN B CA 1
ATOM 2060 C C . GLN B 1 73 ? 29.092 -9.624 19.658 1.000 20.471 561 GLN B C 1
ATOM 2061 O O . GLN B 1 73 ? 29.765 -10.655 19.773 1.000 22.285 561 GLN B O 1
ATOM 2067 N N . LEU B 1 74 ? 28.090 -9.485 18.789 1.000 19.416 562 LEU B N 1
ATOM 2068 C CA . LEU B 1 74 ? 27.609 -10.570 17.955 1.000 19.700 562 LEU B CA 1
ATOM 2069 C C . LEU B 1 74 ? 27.539 -10.120 16.500 1.000 20.539 562 LEU B C 1
ATOM 2070 O O . LEU B 1 74 ? 27.318 -8.941 16.201 1.000 20.740 562 LEU B O 1
ATOM 2075 N N . PHE B 1 75 ? 27.664 -11.089 15.587 1.000 20.455 563 PHE B N 1
ATOM 2076 C CA . PHE B 1 75 ? 27.722 -10.780 14.168 1.000 20.134 563 PHE B CA 1
ATOM 2077 C C . PHE B 1 75 ? 26.345 -10.883 13.494 1.000 20.592 563 PHE B C 1
ATOM 2078 O O . PHE B 1 75 ? 25.454 -11.613 13.923 1.000 19.815 563 PHE B O 1
ATOM 2086 N N . HIS B 1 76 ? 26.210 -10.160 12.377 1.000 19.712 564 HIS B N 1
ATOM 2087 C CA . HIS B 1 76 ? 25.023 -10.211 11.550 1.000 21.184 564 HIS B CA 1
ATOM 2088 C C . HIS B 1 76 ? 25.438 -9.990 10.101 1.000 23.133 564 HIS B C 1
ATOM 2089 O O . HIS B 1 76 ? 25.893 -8.907 9.750 1.000 22.078 564 HIS B O 1
ATOM 2096 N N . GLY B 1 77 ? 25.271 -11.036 9.286 1.000 23.995 565 GLY B N 1
ATOM 2097 C CA . GLY B 1 77 ? 25.638 -10.996 7.885 1.000 26.152 565 GLY B CA 1
ATOM 2098 C C . GLY B 1 77 ? 24.727 -10.056 7.117 1.000 27.234 565 GLY B C 1
ATOM 2099 O O . GLY B 1 77 ? 23.552 -9.916 7.443 1.000 26.987 565 GLY B O 1
ATOM 2100 N N . THR B 1 78 ? 25.286 -9.428 6.086 1.000 29.948 566 THR B N 1
ATOM 2101 C CA . THR B 1 78 ? 24.564 -8.416 5.346 1.000 32.775 566 THR B CA 1
ATOM 2102 C C . THR B 1 78 ? 25.075 -8.439 3.903 1.000 32.718 566 THR B C 1
ATOM 2103 O O . THR B 1 78 ? 25.925 -9.254 3.552 1.000 32.292 566 THR B O 1
ATOM 2107 N N . SER B 1 79 ? 24.447 -7.614 3.071 1.000 36.611 567 SER B N 1
ATOM 2108 C CA . SER B 1 79 ? 24.921 -7.301 1.733 1.000 37.595 567 SER B CA 1
ATOM 2109 C C . SER B 1 79 ? 25.242 -5.817 1.722 1.000 35.183 567 SER B C 1
ATOM 2110 O O . SER B 1 79 ? 24.616 -5.062 2.457 1.000 32.828 567 SER B O 1
ATOM 2113 N N . ALA B 1 80 ? 26.202 -5.419 0.884 1.000 39.155 568 ALA B N 1
ATOM 2114 C CA . ALA B 1 80 ? 26.671 -4.042 0.840 1.000 39.997 568 ALA B CA 1
ATOM 2115 C C . ALA B 1 80 ? 25.492 -3.082 0.696 1.000 39.653 568 ALA B C 1
ATOM 2116 O O . ALA B 1 80 ? 25.526 -1.973 1.222 1.000 39.159 568 ALA B O 1
ATOM 2118 N N . ILE B 1 81 ? 24.426 -3.571 0.053 1.000 43.464 569 ILE B N 1
ATOM 2119 C CA . ILE B 1 81 ? 23.270 -2.794 -0.367 1.000 42.717 569 ILE B CA 1
ATOM 2120 C C . ILE B 1 81 ? 22.396 -2.386 0.823 1.000 41.582 569 ILE B C 1
ATOM 2121 O O . ILE B 1 81 ? 21.640 -1.424 0.721 1.000 38.693 569 ILE B O 1
ATOM 2126 N N . VAL B 1 82 ? 22.440 -3.124 1.942 1.000 38.020 570 VAL B N 1
ATOM 2127 C CA . VAL B 1 82 ? 21.523 -2.845 3.040 1.000 36.687 570 VAL B CA 1
ATOM 2128 C C . VAL B 1 82 ? 22.250 -2.186 4.222 1.000 31.349 570 VAL B C 1
ATOM 2129 O O . VAL B 1 82 ? 21.606 -1.767 5.181 1.000 32.599 570 VAL B O 1
ATOM 2133 N N . VAL B 1 83 ? 23.574 -2.034 4.135 1.000 32.004 571 VAL B N 1
ATOM 2134 C CA . VAL B 1 83 ? 24.394 -1.567 5.247 1.000 31.966 571 VAL B CA 1
ATOM 2135 C C . VAL B 1 83 ? 23.918 -0.211 5.765 1.000 32.176 571 VAL B C 1
ATOM 2136 O O . VAL B 1 83 ? 23.690 -0.044 6.964 1.000 28.565 571 VAL B O 1
ATOM 2140 N N . ASP B 1 84 ? 23.804 0.777 4.871 1.000 30.719 572 ASP B N 1
ATOM 2141 C CA . ASP B 1 84 ? 23.498 2.139 5.284 1.000 30.918 572 ASP B CA 1
ATOM 2142 C C . ASP B 1 84 ? 22.109 2.226 5.911 1.000 27.656 572 ASP B C 1
ATOM 2143 O O . ASP B 1 84 ? 21.909 2.994 6.844 1.000 29.553 572 ASP B O 1
ATOM 2148 N N . GLY B 1 85 ? 21.143 1.468 5.385 1.000 27.647 573 GLY B N 1
ATOM 2149 C CA . GLY B 1 85 ? 19.828 1.379 5.989 1.000 27.282 573 GLY B CA 1
ATOM 2150 C C . GLY B 1 85 ? 19.886 0.932 7.452 1.000 26.050 573 GLY B C 1
ATOM 2151 O O . GLY B 1 85 ? 19.211 1.499 8.303 1.000 28.361 573 GLY B O 1
ATOM 2152 N N . ILE B 1 86 ? 20.707 -0.081 7.754 1.000 27.327 574 ILE B N 1
ATOM 2153 C CA . ILE B 1 86 ? 20.847 -0.567 9.123 1.000 25.881 574 ILE B CA 1
ATOM 2154 C C . ILE B 1 86 ? 21.516 0.504 9.984 1.000 24.771 574 ILE B C 1
ATOM 2155 O O . ILE B 1 86 ? 21.130 0.732 11.120 1.000 24.549 574 ILE B O 1
ATOM 216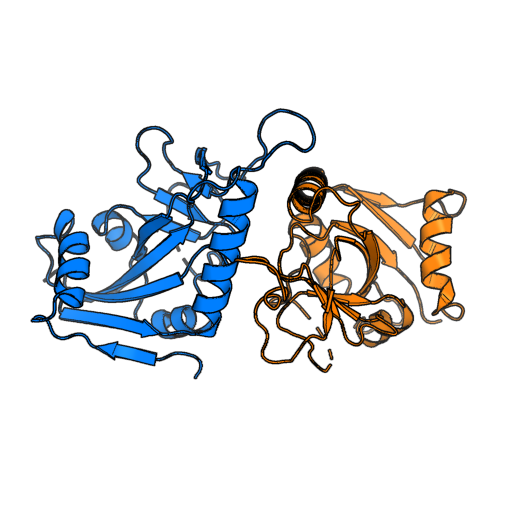0 N N . CYS B 1 87 ? 22.527 1.187 9.437 1.000 26.036 575 CYS B N 1
ATOM 2161 C CA . CYS B 1 87 ? 23.223 2.227 10.171 1.000 27.479 575 CYS B CA 1
ATOM 2162 C C . CYS B 1 87 ? 22.268 3.338 10.603 1.000 29.415 575 CYS B C 1
ATOM 2163 O O . CYS B 1 87 ? 22.502 3.965 11.629 1.000 29.095 575 CYS B O 1
ATOM 2166 N N . GLN B 1 88 ? 21.185 3.556 9.841 1.000 29.416 576 GLN B N 1
ATOM 2167 C CA . GLN B 1 88 ? 20.256 4.646 10.112 1.000 32.849 576 GLN B CA 1
ATOM 2168 C C . GLN B 1 88 ? 19.085 4.190 10.983 1.000 33.013 576 GLN B C 1
ATOM 2169 O O . GLN B 1 88 ? 18.677 4.932 11.874 1.000 33.946 576 GLN B O 1
ATOM 2175 N N . HIS B 1 89 ? 18.544 2.995 10.692 1.000 31.337 577 HIS B N 1
ATOM 2176 C CA . HIS B 1 89 ? 17.235 2.559 11.159 1.000 35.195 577 HIS B CA 1
ATOM 2177 C C . HIS B 1 89 ? 17.333 1.302 12.031 1.000 30.835 577 HIS B C 1
ATOM 2178 O O . HIS B 1 89 ? 16.336 0.878 12.604 1.000 26.790 577 HIS B O 1
ATOM 2185 N N . ASN B 1 90 ? 18.534 0.699 12.117 1.000 28.968 578 ASN B N 1
ATOM 2186 C CA . ASN B 1 90 ? 18.795 -0.481 12.930 1.000 25.864 578 ASN B CA 1
ATOM 2187 C C . ASN B 1 90 ? 18.373 -1.741 12.161 1.000 26.269 578 ASN B C 1
ATOM 2188 O O . ASN B 1 90 ? 17.863 -1.653 11.048 1.000 28.226 578 ASN B O 1
ATOM 2193 N N . PHE B 1 91 ? 18.660 -2.925 12.724 1.000 25.905 579 PHE B N 1
ATOM 2194 C CA . PHE B 1 91 ? 18.318 -4.206 12.114 1.000 27.288 579 PHE B CA 1
ATOM 2195 C C . PHE B 1 91 ? 16.804 -4.384 12.090 1.000 28.371 579 PHE B C 1
ATOM 2196 O O . PHE B 1 91 ? 16.123 -3.902 12.984 1.000 28.739 579 PHE B O 1
ATOM 2204 N N . ASP B 1 92 ? 16.292 -5.112 11.090 1.000 29.942 580 ASP B N 1
ATOM 2205 C CA . ASP B 1 92 ? 14.857 -5.330 10.971 1.000 34.175 580 ASP B CA 1
ATOM 2206 C C . ASP B 1 92 ? 14.628 -6.684 10.316 1.000 33.166 580 ASP B C 1
ATOM 2207 O O . ASP B 1 92 ? 14.991 -6.870 9.159 1.000 31.591 580 ASP B O 1
ATOM 2212 N N . TRP B 1 93 ? 14.030 -7.613 11.069 1.000 34.370 581 TRP B N 1
ATOM 2213 C CA . TRP B 1 93 ? 13.866 -8.988 10.621 1.000 36.646 581 TRP B CA 1
ATOM 2214 C C . TRP B 1 93 ? 12.983 -9.072 9.376 1.000 38.925 581 TRP B C 1
ATOM 2215 O O . TRP B 1 93 ? 13.120 -10.013 8.597 1.000 37.725 581 TRP B O 1
ATOM 2226 N N . ARG B 1 94 ? 12.065 -8.110 9.217 1.000 38.603 582 ARG B N 1
ATOM 2227 C CA . ARG B 1 94 ? 11.162 -8.087 8.074 1.000 44.608 582 ARG B CA 1
ATOM 2228 C C . ARG B 1 94 ? 11.956 -7.847 6.792 1.000 46.917 582 ARG B C 1
ATOM 2229 O O . ARG B 1 94 ? 11.662 -8.461 5.776 1.000 54.521 582 ARG B O 1
ATOM 2237 N N . VAL B 1 95 ? 12.959 -6.961 6.856 1.000 51.486 583 VAL B N 1
ATOM 2238 C CA . VAL B 1 95 ? 13.842 -6.678 5.732 1.000 56.159 583 VAL B CA 1
ATOM 2239 C C . VAL B 1 95 ? 14.741 -7.890 5.492 1.000 63.968 583 VAL B C 1
ATOM 2240 O O . VAL B 1 95 ? 14.927 -8.314 4.353 1.000 61.858 583 VAL B O 1
ATOM 2244 N N . CYS B 1 96 ? 15.312 -8.410 6.588 1.000 72.780 584 CYS B N 1
ATOM 2245 C CA . CYS B 1 96 ? 16.155 -9.595 6.564 1.000 76.561 584 CYS B CA 1
ATOM 2246 C C . CYS B 1 96 ? 15.286 -10.838 6.324 1.000 76.949 584 CYS B C 1
ATOM 2247 O O . CYS B 1 96 ? 15.317 -11.347 5.185 1.000 74.425 584 CYS B O 1
ATOM 2250 N N . THR B 1 101 ? 16.835 -22.281 9.972 1.000 54.698 589 THR B N 1
ATOM 2251 C CA . THR B 1 101 ? 16.240 -22.850 11.212 1.000 50.866 589 THR B CA 1
ATOM 2252 C C . THR B 1 101 ? 15.812 -21.700 12.117 1.000 46.644 589 THR B C 1
ATOM 2253 O O . THR B 1 101 ? 16.634 -20.840 12.448 1.000 50.111 589 THR B O 1
ATOM 2257 N N . SER B 1 102 ? 14.532 -21.683 12.510 1.000 38.492 590 SER B N 1
ATOM 2258 C CA . SER B 1 102 ? 13.997 -20.535 13.225 1.000 32.306 590 SER B CA 1
ATOM 2259 C C . SER B 1 102 ? 13.863 -20.819 14.720 1.000 29.224 590 SER B C 1
ATOM 2260 O O . SER B 1 102 ? 13.381 -21.865 15.160 1.000 29.086 590 SER B O 1
ATOM 2263 N N . TYR B 1 103 ? 14.296 -19.821 15.489 1.000 25.065 591 TYR B N 1
ATOM 2264 C CA . TYR B 1 103 ? 14.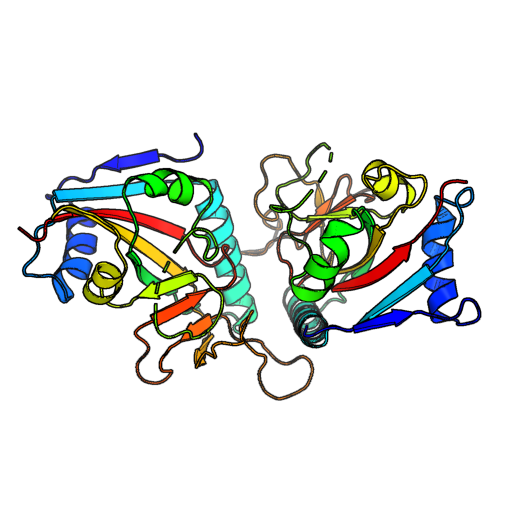133 -19.769 16.924 1.000 23.129 591 TYR B CA 1
ATOM 2265 C C . TYR B 1 103 ? 13.217 -18.608 17.285 1.000 22.331 591 TYR B C 1
ATOM 2266 O O . TYR B 1 103 ? 13.192 -18.192 18.432 1.000 22.611 591 TYR B O 1
ATOM 2275 N N . GLY B 1 104 ? 12.445 -18.126 16.304 1.000 23.023 592 GLY B N 1
ATOM 2276 C CA . GLY B 1 104 ? 11.507 -17.039 16.542 1.000 22.465 592 GLY B CA 1
ATOM 2277 C C . GLY B 1 104 ? 11.597 -15.948 15.479 1.000 21.644 592 GLY B C 1
ATOM 2278 O O . GLY B 1 104 ? 12.577 -15.864 14.736 1.000 22.891 592 GLY B O 1
ATOM 2279 N N . LYS B 1 105 ? 10.557 -15.106 15.446 1.000 22.251 593 LYS B N 1
ATOM 2280 C CA . LYS B 1 105 ? 10.413 -14.038 14.473 1.000 24.552 593 LYS B CA 1
ATOM 2281 C C . LYS B 1 105 ? 10.978 -12.743 15.057 1.000 24.977 593 LYS B C 1
ATOM 2282 O O . LYS B 1 105 ? 10.253 -11.866 15.537 1.000 24.897 593 LYS B O 1
ATOM 2288 N N . GLY B 1 106 ? 12.308 -12.671 15.039 1.000 23.835 594 GLY B N 1
ATOM 2289 C CA . GLY B 1 106 ? 13.055 -11.488 15.420 1.000 23.440 594 GLY B CA 1
ATOM 2290 C C . GLY B 1 106 ? 14.350 -11.393 14.623 1.000 23.710 594 GLY B C 1
ATOM 2291 O O . GLY B 1 106 ? 14.550 -12.115 13.649 1.000 23.464 594 GLY B O 1
ATOM 2292 N N . SER B 1 107 ? 15.228 -10.475 15.035 1.000 23.477 595 SER B N 1
ATOM 2293 C CA . SER B 1 107 ? 16.518 -10.301 14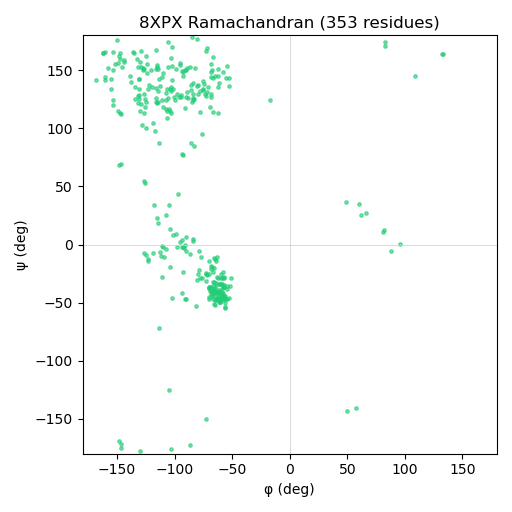.398 1.000 21.675 595 SER B CA 1
ATOM 2294 C C . SER B 1 107 ? 17.534 -11.267 15.002 1.000 22.035 595 SER B C 1
ATOM 2295 O O . SER B 1 107 ? 17.578 -11.449 16.214 1.000 21.134 595 SER B O 1
ATOM 2298 N N . TYR B 1 108 ? 18.340 -11.875 14.126 1.000 20.164 596 TYR B N 1
ATOM 2299 C CA . TYR B 1 108 ? 19.303 -12.889 14.529 1.000 21.390 596 TYR B CA 1
ATOM 2300 C C . TYR B 1 108 ? 20.717 -12.325 14.589 1.000 21.527 596 TYR B C 1
ATOM 2301 O O . TYR B 1 108 ? 21.145 -11.573 13.704 1.000 21.494 596 TYR B O 1
ATOM 2310 N N . PHE B 1 109 ? 21.457 -12.792 15.609 1.000 20.623 597 PHE B N 1
ATOM 2311 C CA . PHE B 1 109 ? 22.840 -12.406 15.835 1.000 19.642 597 PHE B CA 1
ATOM 2312 C C . PHE B 1 109 ? 23.617 -13.663 16.214 1.000 22.764 597 PHE B C 1
ATOM 2313 O O . PHE B 1 109 ? 23.098 -14.492 16.973 1.000 22.333 597 PHE B O 1
ATOM 2321 N N . ALA B 1 110 ? 24.845 -13.772 15.686 1.000 21.709 598 ALA B N 1
ATOM 2322 C CA . ALA B 1 110 ? 25.665 -14.963 15.879 1.000 21.955 598 ALA B CA 1
ATOM 2323 C C . ALA B 1 110 ? 26.894 -14.667 16.724 1.000 20.324 598 ALA B C 1
ATOM 2324 O O . ALA B 1 110 ? 27.585 -13.673 16.543 1.000 18.767 598 ALA B O 1
ATOM 2326 N N . ARG B 1 111 ? 27.244 -15.634 17.583 1.000 20.791 599 ARG B N 1
ATOM 2327 C CA . ARG B 1 111 ? 28.524 -15.603 18.268 1.000 21.469 599 ARG B CA 1
ATOM 2328 C C . ARG B 1 111 ? 29.681 -15.591 17.261 1.000 19.804 599 ARG B C 1
ATOM 2329 O O . ARG B 1 111 ? 30.652 -14.869 17.459 1.000 21.958 599 ARG B O 1
ATOM 2337 N N . ASP B 1 112 ? 29.561 -16.392 16.194 1.000 20.574 600 ASP B N 1
ATOM 2338 C CA . ASP B 1 112 ? 30.665 -16.660 15.282 1.000 22.739 600 ASP B CA 1
ATOM 2339 C C . ASP B 1 112 ? 30.482 -15.960 13.934 1.000 21.491 600 ASP B C 1
ATOM 2340 O O . ASP B 1 112 ? 29.467 -16.124 13.273 1.000 22.089 600 ASP B O 1
ATOM 2345 N N . ALA B 1 113 ? 31.525 -15.256 13.490 1.000 21.895 601 ALA B N 1
ATOM 2346 C CA . ALA B 1 113 ? 31.531 -14.612 12.185 1.000 23.089 601 ALA B CA 1
ATOM 2347 C C . ALA B 1 113 ? 31.281 -15.636 11.075 1.000 22.535 601 ALA B C 1
ATOM 2348 O O . ALA B 1 113 ? 30.587 -15.349 10.107 1.000 22.911 601 ALA B O 1
ATOM 2350 N N . ALA B 1 114 ? 31.797 -16.859 11.254 1.000 23.628 602 ALA B N 1
ATOM 2351 C CA . ALA B 1 114 ? 31.653 -17.905 10.253 1.000 23.541 602 ALA B CA 1
ATOM 2352 C C . ALA B 1 114 ? 30.191 -18.248 10.005 1.000 23.768 602 ALA B C 1
ATOM 2353 O O . ALA B 1 114 ? 29.818 -18.565 8.882 1.000 24.084 602 ALA B O 1
ATOM 2355 N N . TYR B 1 115 ? 29.360 -18.172 11.056 1.000 24.224 603 TYR B N 1
ATOM 2356 C CA . TYR B 1 115 ? 27.934 -18.400 10.923 1.000 24.788 603 TYR B CA 1
ATOM 2357 C C . TYR B 1 115 ? 27.326 -17.303 10.048 1.000 22.352 603 TYR B C 1
ATOM 2358 O O . TYR B 1 115 ? 26.629 -17.588 9.080 1.000 23.307 603 TYR B O 1
ATOM 2367 N N . SER B 1 116 ? 27.613 -16.049 10.407 1.000 24.707 604 SER B N 1
ATOM 2368 C CA . SER B 1 116 ? 27.105 -14.898 9.686 1.000 24.459 604 SER B CA 1
ATOM 2369 C C . SER B 1 116 ? 27.554 -14.909 8.224 1.000 26.684 604 SER B C 1
ATOM 2370 O O . SER B 1 116 ? 26.804 -14.464 7.361 1.000 28.003 604 SER B O 1
ATOM 2373 N N . HIS B 1 117 ? 28.765 -15.406 7.948 1.000 24.211 605 HIS B N 1
ATOM 2374 C CA . HIS B 1 117 ? 29.275 -15.471 6.584 1.000 28.318 605 HIS B CA 1
ATOM 2375 C C . HIS B 1 117 ? 28.387 -16.370 5.732 1.000 28.209 605 HIS B C 1
ATOM 2376 O O . HIS B 1 117 ? 28.098 -16.079 4.573 1.000 27.629 605 HIS B O 1
ATOM 2383 N N . HIS B 1 118 ? 27.921 -17.462 6.329 1.000 28.505 606 HIS B N 1
ATOM 2384 C CA . HIS B 1 118 ? 27.051 -18.384 5.633 1.000 32.414 606 HIS B CA 1
ATOM 2385 C C . HIS B 1 118 ? 25.808 -17.633 5.146 1.000 34.462 606 HIS B C 1
ATOM 2386 O O . HIS B 1 118 ? 25.209 -18.057 4.166 1.000 37.064 606 HIS B O 1
ATOM 2393 N N . PHE B 1 119 ? 25.474 -16.507 5.798 1.000 40.102 607 PHE B N 1
ATOM 2394 C CA . PHE B 1 119 ? 24.360 -15.646 5.415 1.000 42.151 607 PHE B CA 1
ATOM 2395 C C . PHE B 1 119 ? 24.815 -14.234 5.011 1.000 44.754 607 PHE B C 1
ATOM 2396 O O . PHE B 1 119 ? 24.089 -13.267 5.242 1.000 49.852 607 PHE B O 1
ATOM 2404 N N . SER B 1 120 ? 25.998 -14.094 4.388 1.000 47.474 608 SER B N 1
ATOM 2405 C CA . SER B 1 120 ? 26.475 -12.800 3.900 1.000 45.538 608 SER B CA 1
ATOM 2406 C C . SER B 1 120 ? 26.541 -12.805 2.370 1.000 52.079 608 SER B C 1
ATOM 2407 O O . SER B 1 120 ? 27.606 -13.052 1.800 1.000 50.925 608 SER B O 1
ATOM 2410 N N . LYS B 1 121 ? 25.422 -12.467 1.714 1.000 52.773 609 LYS B N 1
ATOM 2411 C CA . LYS B 1 121 ? 25.266 -12.673 0.278 1.000 58.351 609 LYS B CA 1
ATOM 2412 C C . LYS B 1 121 ? 26.056 -11.645 -0.531 1.000 53.652 609 LYS B C 1
ATOM 2413 O O . LYS B 1 121 ? 25.994 -10.445 -0.265 1.000 46.458 609 LYS B O 1
ATOM 2419 N N . SER B 1 122 ? 26.781 -12.138 -1.543 1.000 52.907 610 SER B N 1
ATOM 2420 C CA . SER B 1 122 ? 27.525 -11.288 -2.459 1.000 53.337 610 SER B CA 1
ATOM 2421 C C . SER B 1 122 ? 27.674 -11.997 -3.804 1.000 57.005 610 SER B C 1
ATOM 2422 O O . SER B 1 122 ? 27.719 -13.223 -3.869 1.000 58.576 610 SER B O 1
ATOM 2425 N N . ASP B 1 123 ? 27.741 -11.204 -4.876 1.000 61.539 611 ASP B N 1
ATOM 2426 C CA . ASP B 1 123 ? 28.031 -11.721 -6.205 1.000 64.496 611 ASP B CA 1
ATOM 2427 C C . ASP B 1 123 ? 29.538 -11.916 -6.347 1.000 65.745 611 ASP B C 1
ATOM 2428 O O . ASP B 1 123 ? 29.976 -12.800 -7.078 1.000 71.220 611 ASP B O 1
ATOM 2433 N N . THR B 1 124 ? 30.315 -11.079 -5.644 1.000 60.076 612 THR B N 1
ATOM 2434 C CA . THR B 1 124 ? 31.765 -11.091 -5.747 1.000 56.546 612 THR B CA 1
ATOM 2435 C C . THR B 1 124 ? 32.371 -11.789 -4.530 1.000 54.367 612 THR B C 1
ATOM 2436 O O . THR B 1 124 ? 31.655 -12.307 -3.672 1.000 54.437 612 THR B O 1
ATOM 2440 N N . GLN B 1 125 ? 33.708 -11.777 -4.471 1.000 50.390 613 GLN B N 1
ATOM 2441 C CA . GLN B 1 125 ? 34.450 -12.327 -3.351 1.000 51.711 613 GLN B CA 1
ATOM 2442 C C . GLN B 1 125 ? 34.563 -11.319 -2.204 1.000 44.795 613 GLN B C 1
ATOM 2443 O O . GLN B 1 125 ? 35.245 -11.611 -1.228 1.000 43.803 613 GLN B O 1
ATOM 2449 N N . THR B 1 126 ? 33.909 -10.153 -2.328 1.000 39.201 614 THR B N 1
ATOM 2450 C CA . THR B 1 126 ? 33.869 -9.151 -1.271 1.000 42.932 614 THR B CA 1
ATOM 2451 C C . THR B 1 126 ? 32.545 -9.251 -0.520 1.000 38.383 614 THR B C 1
ATOM 2452 O O . THR B 1 126 ? 31.473 -9.181 -1.117 1.000 36.383 614 THR B O 1
ATOM 2456 N N . HIS B 1 127 ? 32.642 -9.424 0.801 1.000 36.257 615 HIS B N 1
ATOM 2457 C CA . HIS B 1 127 ? 31.470 -9.563 1.642 1.000 30.717 615 HIS B CA 1
ATOM 2458 C C . HIS B 1 127 ? 31.513 -8.520 2.749 1.000 28.138 615 HIS B C 1
ATOM 2459 O O . HIS B 1 127 ? 32.582 -7.999 3.060 1.000 24.548 615 HIS B O 1
ATOM 2466 N N . THR B 1 128 ? 30.338 -8.298 3.358 1.000 28.493 616 THR B N 1
ATOM 2467 C CA A THR B 1 128 ? 30.148 -7.385 4.469 0.500 27.214 616 THR B CA 1
ATOM 2468 C CA B THR B 1 128 ? 30.200 -7.407 4.496 0.500 28.423 616 THR B CA 1
ATOM 2469 C C . THR B 1 128 ? 29.346 -8.061 5.578 1.000 26.517 616 THR B C 1
ATOM 2470 O O . THR B 1 128 ? 28.403 -8.792 5.298 1.000 28.046 616 THR B O 1
ATOM 2477 N N . MET B 1 129 ? 29.685 -7.763 6.833 1.000 26.139 617 MET B N 1
ATOM 2478 C CA . MET B 1 129 ? 28.876 -8.177 7.968 1.000 23.550 617 MET B CA 1
ATOM 2479 C C . MET B 1 129 ? 29.050 -7.122 9.052 1.000 22.390 617 MET B C 1
ATOM 2480 O O . MET B 1 129 ? 30.059 -6.413 9.058 1.000 22.509 617 MET B O 1
ATOM 2485 N N . PHE B 1 130 ? 28.055 -7.030 9.943 1.000 20.866 618 PHE B N 1
ATOM 2486 C CA . PHE B 1 130 ? 28.151 -6.185 11.121 1.000 21.649 618 PHE B CA 1
ATOM 2487 C C . PHE B 1 130 ? 28.718 -6.958 12.313 1.000 22.771 618 PHE B C 1
ATOM 2488 O O . PHE B 1 130 ? 28.471 -8.158 12.463 1.000 22.878 618 PHE B O 1
ATOM 2496 N N . LEU B 1 131 ? 29.407 -6.224 13.199 1.000 20.562 619 LEU B N 1
ATOM 2497 C CA . LEU B 1 131 ? 29.535 -6.600 14.593 1.000 22.492 619 LEU B CA 1
ATOM 2498 C C . LEU B 1 131 ? 28.651 -5.650 15.390 1.000 24.630 619 LEU B C 1
ATOM 2499 O O . LEU B 1 131 ? 28.886 -4.449 15.421 1.000 29.395 619 LEU B O 1
ATOM 2504 N N . ALA B 1 132 ? 27.621 -6.211 16.012 1.000 22.334 620 ALA B N 1
ATOM 2505 C CA . ALA B 1 132 ? 26.641 -5.447 16.759 1.000 21.858 620 ALA B CA 1
ATOM 2506 C C . ALA B 1 132 ? 26.879 -5.646 18.249 1.000 22.810 620 ALA B C 1
ATOM 2507 O O . ALA B 1 132 ? 27.446 -6.646 18.673 1.000 23.675 620 ALA B O 1
ATOM 2509 N N . ARG B 1 133 ? 26.481 -4.641 19.021 1.000 21.818 621 ARG B N 1
ATOM 2510 C CA . ARG B 1 133 ? 26.394 -4.742 20.456 1.000 22.272 621 ARG B CA 1
ATOM 2511 C C . ARG B 1 133 ? 24.957 -5.131 20.780 1.000 20.581 621 ARG B C 1
ATOM 2512 O O . ARG B 1 133 ? 24.033 -4.486 20.294 1.000 20.683 621 ARG B O 1
ATOM 2520 N N . VAL B 1 134 ? 24.774 -6.181 21.589 1.000 19.348 622 VAL B N 1
ATOM 2521 C CA . VAL B 1 134 ? 23.448 -6.737 21.777 1.000 18.700 622 VAL B CA 1
ATOM 2522 C C . VAL B 1 134 ? 23.204 -6.981 23.256 1.000 18.659 622 VAL B C 1
ATOM 2523 O O . VAL B 1 134 ? 23.974 -7.671 23.918 1.000 18.825 622 VAL B O 1
ATOM 2527 N N . LEU B 1 135 ? 22.107 -6.395 23.748 1.000 17.616 623 LEU B N 1
ATOM 2528 C CA . LEU B 1 135 ? 21.635 -6.629 25.099 1.000 17.965 623 LEU B CA 1
ATOM 2529 C C . LEU B 1 135 ? 20.8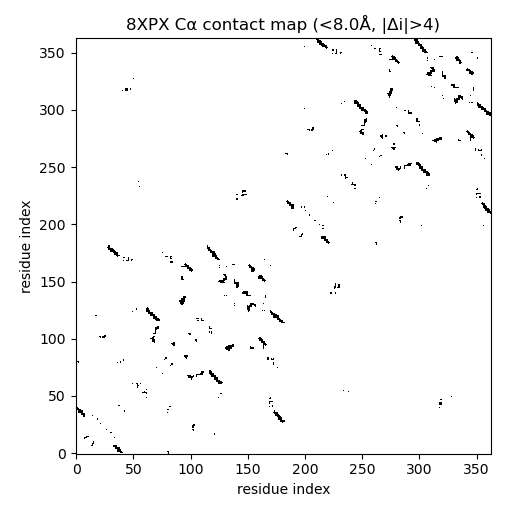06 -7.914 25.103 1.000 17.813 623 LEU B C 1
ATOM 2530 O O . LEU B 1 135 ? 19.592 -7.888 24.943 1.000 19.144 623 LEU B O 1
ATOM 2535 N N . VAL B 1 136 ? 21.489 -9.058 25.230 1.000 18.204 624 VAL B N 1
ATOM 2536 C CA . VAL B 1 136 ? 20.827 -10.351 25.177 1.000 19.067 624 VAL B CA 1
ATOM 2537 C C . VAL B 1 136 ? 20.026 -10.588 26.458 1.000 19.675 624 VAL B C 1
ATOM 2538 O O . VAL B 1 136 ? 19.026 -11.307 26.436 1.000 20.614 624 VAL B O 1
ATOM 2542 N N . GLY B 1 137 ? 20.424 -9.940 27.551 1.000 19.680 625 GLY B N 1
ATOM 2543 C CA . GLY B 1 137 ? 19.778 -10.133 28.846 1.000 19.422 625 GLY B CA 1
ATOM 2544 C C . GLY B 1 137 ? 19.638 -11.613 29.202 1.000 21.056 625 GLY B C 1
ATOM 2545 O O . GLY B 1 137 ? 20.507 -12.434 28.890 1.000 20.674 625 GLY B O 1
ATOM 2546 N N . GLU B 1 138 ? 18.513 -11.942 29.848 1.000 20.449 626 GLU B N 1
ATOM 2547 C CA . GLU B 1 138 ? 18.198 -13.304 30.220 1.000 22.899 626 GLU B CA 1
ATOM 2548 C C . GLU B 1 138 ? 17.546 -13.986 29.026 1.000 21.615 626 GLU B C 1
ATOM 2549 O O . GLU B 1 138 ? 16.588 -13.465 28.469 1.000 22.137 626 GLU B O 1
ATOM 2555 N N . PHE B 1 139 ? 18.098 -15.128 28.617 1.000 20.662 627 PHE B N 1
ATOM 2556 C CA . PHE B 1 139 ? 17.622 -15.830 27.443 1.000 20.085 627 PHE B CA 1
ATOM 2557 C C . PHE B 1 139 ? 17.058 -17.204 27.797 1.000 20.134 627 PHE B C 1
ATOM 2558 O O . PHE B 1 139 ? 17.243 -17.716 28.898 1.000 21.577 627 PHE B O 1
ATOM 2566 N N . VAL B 1 140 ? 16.368 -17.769 26.813 1.000 20.450 628 VAL B N 1
ATOM 2567 C CA . VAL B 1 140 ? 15.671 -19.046 26.894 1.000 20.841 628 VAL B CA 1
ATOM 2568 C C . VAL B 1 140 ? 15.645 -19.622 25.476 1.000 18.616 628 VAL B C 1
ATOM 2569 O O . VAL B 1 140 ? 15.773 -18.879 24.514 1.000 19.414 628 VAL B O 1
ATOM 2573 N N . ARG B 1 141 ? 15.529 -20.944 25.313 1.000 20.290 629 ARG B N 1
ATOM 2574 C CA . ARG B 1 141 ? 15.519 -21.511 23.974 1.000 20.947 629 ARG B CA 1
ATOM 2575 C C . ARG B 1 141 ? 14.325 -20.960 23.184 1.000 21.067 629 ARG B C 1
ATOM 2576 O O . ARG B 1 141 ? 13.223 -20.818 23.704 1.000 21.501 629 ARG B O 1
ATOM 2584 N N . GLY B 1 142 ? 14.563 -20.655 21.912 1.000 19.932 630 GLY B N 1
ATOM 2585 C CA . GLY B 1 142 ? 13.521 -20.153 21.040 1.000 21.125 630 GLY B CA 1
ATOM 2586 C C . GLY B 1 142 ? 12.732 -21.289 20.392 1.000 23.191 630 GLY B C 1
ATOM 2587 O O . GLY B 1 142 ? 12.943 -22.454 20.693 1.000 25.459 630 GLY B O 1
ATOM 2588 N N . ASN B 1 143 ? 11.870 -20.911 19.456 1.000 22.999 631 ASN B N 1
ATOM 2589 C CA . ASN B 1 143 ? 10.906 -21.789 18.829 1.000 26.198 631 ASN B CA 1
ATOM 2590 C C . ASN B 1 143 ? 10.365 -21.006 17.643 1.000 25.299 631 ASN B C 1
ATOM 2591 O O . ASN B 1 143 ? 10.177 -19.796 17.758 1.000 22.341 631 ASN B O 1
ATOM 2596 N N . ALA B 1 144 ? 10.127 -21.708 16.530 1.000 25.792 632 ALA B N 1
ATOM 2597 C CA . ALA B 1 144 ? 9.742 -21.096 15.264 1.000 28.146 632 ALA B CA 1
ATOM 2598 C C . ALA B 1 144 ? 8.440 -20.303 15.392 1.000 28.128 632 ALA B C 1
ATOM 2599 O O . ALA B 1 144 ? 8.217 -19.356 14.639 1.000 31.085 632 ALA B O 1
ATOM 2601 N N . SER B 1 145 ? 7.606 -20.674 16.360 1.000 27.817 633 SER B N 1
ATOM 2602 C CA . SER B 1 145 ? 6.303 -20.056 16.550 1.000 28.499 633 SER B CA 1
ATOM 2603 C C . SER B 1 145 ? 6.368 -18.803 17.427 1.000 28.321 633 SER B C 1
ATOM 2604 O O . SER B 1 145 ? 5.383 -18.075 17.507 1.000 30.607 633 SER B O 1
ATOM 2607 N N . PHE B 1 146 ? 7.517 -18.493 18.049 1.000 22.721 634 PHE B N 1
ATOM 2608 C CA . PHE B 1 146 ? 7.558 -17.349 18.945 1.000 22.843 634 PHE B CA 1
ATOM 2609 C C . PHE B 1 146 ? 7.568 -16.048 18.148 1.000 24.182 634 PHE B C 1
ATOM 2610 O O . PHE B 1 146 ? 8.355 -15.899 17.207 1.000 25.290 634 PHE B O 1
ATOM 2618 N N . VAL B 1 147 ? 6.709 -15.100 18.562 1.000 23.809 635 VAL B N 1
ATOM 2619 C CA . VAL B 1 147 ? 6.695 -13.770 17.973 1.000 24.696 635 VAL B CA 1
ATOM 2620 C C . VAL B 1 147 ? 7.160 -12.745 19.003 1.000 23.848 635 VAL B C 1
ATOM 2621 O O . VAL B 1 147 ? 7.335 -11.577 18.674 1.000 26.608 635 VAL B O 1
ATOM 2625 N N . ARG B 1 148 ? 7.355 -13.196 20.247 1.000 22.754 636 ARG B N 1
ATOM 2626 C CA . ARG B 1 148 ? 7.908 -12.392 21.319 1.000 24.768 636 ARG B CA 1
ATOM 2627 C C . ARG B 1 148 ? 8.587 -13.348 22.305 1.000 25.046 636 ARG B C 1
ATOM 2628 O O . ARG B 1 148 ? 8.384 -14.567 22.236 1.000 26.080 636 ARG B O 1
ATOM 2636 N N . PRO B 1 149 ? 9.433 -12.857 23.232 1.000 24.299 637 PRO B N 1
ATOM 2637 C CA . PRO B 1 149 ? 10.136 -13.756 24.140 1.000 24.427 637 PRO B CA 1
ATOM 2638 C C . PRO B 1 149 ? 9.144 -14.443 25.079 1.000 22.739 637 PRO B C 1
ATOM 2639 O O . PRO B 1 149 ? 8.172 -13.820 25.514 1.000 22.049 637 PRO B O 1
ATOM 2643 N N . PRO B 1 150 ? 9.355 -15.724 25.420 1.000 21.933 638 PRO B N 1
ATOM 2644 C CA . PRO B 1 150 ? 8.549 -16.380 26.454 1.000 22.325 638 PRO B CA 1
ATOM 2645 C C . PRO B 1 150 ? 8.516 -15.667 27.802 1.000 22.274 638 PRO B C 1
ATOM 2646 O O . PRO B 1 150 ? 9.446 -14.949 28.184 1.000 21.558 638 PRO B O 1
ATOM 2650 N N . ALA B 1 151 ? 7.423 -15.910 28.533 1.000 21.856 639 ALA B N 1
ATOM 2651 C CA . ALA B 1 151 ? 7.292 -15.514 29.917 1.000 24.935 639 ALA B CA 1
ATOM 2652 C C . ALA B 1 151 ? 8.355 -16.218 30.740 1.000 24.936 639 ALA B C 1
ATOM 2653 O O . ALA B 1 151 ? 8.704 -17.361 30.461 1.000 23.645 639 ALA B O 1
ATOM 2655 N N . LYS B 1 152 ? 8.855 -15.506 31.745 1.000 25.035 640 LYS B N 1
ATOM 2656 C CA . LYS B 1 152 ? 9.852 -16.046 32.647 1.000 28.471 640 LYS B CA 1
ATOM 2657 C C . LYS B 1 152 ? 9.145 -16.807 33.766 1.000 33.505 640 LYS B C 1
ATOM 2658 O O . LYS B 1 152 ? 8.192 -16.317 34.368 1.000 34.906 640 LYS B O 1
ATOM 2664 N N . GLU B 1 153 ? 9.630 -18.017 34.045 1.000 30.536 641 GLU B N 1
ATOM 2665 C CA . GLU B 1 153 ? 8.999 -18.891 35.020 1.000 33.036 641 GLU B CA 1
ATOM 2666 C C . GLU B 1 153 ? 9.344 -18.368 36.416 1.000 37.771 641 GLU B C 1
ATOM 2667 O O . GLU B 1 153 ? 10.461 -17.906 36.651 1.000 40.911 641 GLU B O 1
ATOM 2673 N N . GLY B 1 154 ? 8.377 -18.413 37.337 1.000 42.018 642 GLY B N 1
ATOM 2674 C CA . GLY B 1 154 ? 8.608 -18.007 38.718 1.000 45.949 642 GLY B CA 1
ATOM 2675 C C . GLY B 1 154 ? 8.395 -16.511 38.972 1.000 55.184 642 GLY B C 1
ATOM 2676 O O . GLY B 1 154 ? 8.476 -16.070 40.120 1.000 57.057 642 GLY B O 1
ATOM 2677 N N . TRP B 1 155 ? 8.148 -15.736 37.904 1.000 58.244 643 TRP B N 1
ATOM 2678 C CA . TRP B 1 155 ? 7.848 -14.314 38.002 1.000 57.219 643 TRP B CA 1
ATOM 2679 C C . TRP B 1 155 ? 6.386 -14.087 37.636 1.000 51.920 643 TRP B C 1
ATOM 2680 O O . TRP B 1 155 ? 5.848 -14.789 36.787 1.000 49.957 643 TRP B O 1
ATOM 2691 N N . SER B 1 156 ? 5.760 -13.083 38.262 1.000 51.932 644 SER B N 1
ATOM 2692 C CA . SER B 1 156 ? 4.514 -12.538 37.750 1.000 50.498 644 SER B CA 1
ATOM 2693 C C . SER B 1 156 ? 4.847 -11.502 36.675 1.000 45.185 644 SER B C 1
ATOM 2694 O O . SER B 1 156 ? 5.652 -10.599 36.906 1.000 44.983 644 SER B O 1
ATOM 2697 N N . ASN B 1 157 ? 4.276 -11.703 35.482 1.000 40.259 645 ASN B N 1
ATOM 2698 C CA . ASN B 1 157 ? 4.243 -10.707 34.425 1.000 39.886 645 ASN B CA 1
ATOM 2699 C C . ASN B 1 157 ? 5.659 -10.307 33.988 1.000 36.690 645 ASN B C 1
ATOM 2700 O O . ASN B 1 157 ? 5.881 -9.150 33.640 1.000 39.906 645 ASN B O 1
ATOM 2705 N N . ALA B 1 158 ? 6.613 -11.249 33.986 1.000 31.893 646 ALA B N 1
ATOM 2706 C CA . ALA B 1 158 ? 7.941 -10.976 33.434 1.000 32.131 646 ALA B CA 1
ATOM 2707 C C . ALA B 1 158 ? 8.205 -11.824 32.186 1.000 27.945 646 ALA B C 1
ATOM 2708 O O . ALA B 1 158 ? 7.685 -12.931 32.060 1.000 25.120 646 ALA B O 1
ATOM 2710 N N . PHE B 1 159 ? 9.042 -11.293 31.275 1.000 26.675 647 PHE B N 1
ATOM 2711 C CA . PHE B 1 159 ? 9.440 -11.999 30.065 1.000 25.067 647 PHE B CA 1
ATOM 2712 C C . PHE B 1 159 ? 10.966 -12.112 29.967 1.000 24.547 647 PHE B C 1
ATOM 2713 O O . PHE B 1 159 ? 11.723 -11.292 30.499 1.000 22.803 647 PHE B O 1
ATOM 2721 N N . TYR B 1 160 ? 11.426 -13.126 29.231 1.000 22.255 648 TYR B N 1
ATOM 2722 C CA . TYR B 1 160 ? 12.829 -13.182 28.852 1.000 21.825 648 TYR B CA 1
ATOM 2723 C C . TYR B 1 160 ? 13.183 -12.048 27.884 1.000 21.080 648 TYR B C 1
ATOM 2724 O O . TYR B 1 160 ? 12.311 -11.448 27.256 1.000 21.870 648 TYR B O 1
ATOM 2733 N N . ASP B 1 161 ? 14.489 -11.775 27.774 1.000 20.136 649 ASP B N 1
ATOM 2734 C CA . ASP B 1 161 ? 14.992 -10.658 26.994 1.000 20.332 649 ASP B CA 1
ATOM 2735 C C . ASP B 1 161 ? 15.333 -11.089 25.568 1.000 20.090 649 ASP B C 1
ATOM 2736 O O . ASP B 1 161 ? 15.398 -10.244 24.665 1.000 21.926 649 ASP B O 1
ATOM 2741 N N . SER B 1 162 ? 15.605 -12.380 25.376 1.000 19.527 650 SER B N 1
ATOM 2742 C CA . SER B 1 162 ? 16.023 -12.900 24.084 1.000 19.789 650 SER B CA 1
ATOM 2743 C C . SER B 1 162 ? 15.841 -14.417 24.035 1.000 19.123 650 SER B C 1
ATOM 2744 O O . SER B 1 162 ? 15.646 -15.056 25.059 1.000 20.610 650 SER B O 1
ATOM 2747 N N . CYS B 1 163 ? 15.883 -14.973 22.814 1.000 20.734 651 CYS B N 1
ATOM 2748 C CA . CYS B 1 163 ? 15.824 -16.404 22.578 1.000 21.438 651 CYS B CA 1
ATOM 2749 C C . CYS B 1 163 ? 17.143 -16.872 21.973 1.000 22.228 651 CYS B C 1
ATOM 2750 O O . CYS B 1 163 ? 17.858 -16.091 21.330 1.000 21.604 651 CYS B O 1
ATOM 2753 N N . VAL B 1 164 ? 17.463 -18.149 22.213 1.000 19.360 652 VAL B N 1
ATOM 2754 C CA . VAL B 1 164 ? 18.701 -18.739 21.734 1.000 18.558 652 VAL B CA 1
ATOM 2755 C C . VAL B 1 164 ? 18.433 -20.120 21.140 1.000 19.746 652 VAL B C 1
ATOM 2756 O O . VAL B 1 164 ? 17.377 -20.729 21.343 1.000 20.620 652 VAL B O 1
ATOM 2760 N N . ASN B 1 165 ? 19.429 -20.614 20.399 1.000 19.461 653 ASN B N 1
ATOM 2761 C CA . ASN B 1 165 ? 19.403 -21.965 19.864 1.000 23.352 653 ASN B CA 1
ATOM 2762 C C . ASN B 1 165 ? 19.571 -22.991 20.986 1.000 23.788 653 ASN B C 1
ATOM 2763 O O . ASN B 1 165 ? 18.954 -24.046 20.935 1.000 23.259 653 ASN B O 1
ATOM 2768 N N . SER B 1 166 ? 20.405 -22.680 21.984 1.000 24.991 654 SER B N 1
ATOM 2769 C CA . SER B 1 166 ? 20.703 -23.597 23.074 1.000 26.464 654 SER B CA 1
ATOM 2770 C C . SER B 1 166 ? 21.135 -22.804 24.301 1.000 22.182 654 SER B C 1
ATOM 2771 O O . SER B 1 166 ? 21.983 -21.935 24.160 1.000 23.617 654 SER B O 1
ATOM 2774 N N . VAL B 1 167 ? 20.614 -23.111 25.496 1.000 22.138 655 VAL B N 1
ATOM 2775 C CA . VAL B 1 167 ? 21.080 -22.402 26.679 1.000 23.559 655 VAL B CA 1
ATOM 2776 C C . VAL B 1 167 ? 22.420 -22.963 27.157 1.000 24.515 655 VAL B C 1
ATOM 2777 O O . VAL B 1 167 ? 23.172 -22.253 27.817 1.000 25.936 655 VAL B O 1
ATOM 2781 N N . SER B 1 168 ? 22.755 -24.201 26.789 1.000 25.512 656 SER B N 1
ATOM 2782 C CA . SER B 1 168 ? 24.037 -24.761 27.200 1.000 28.503 656 SER B CA 1
ATOM 2783 C C . SER B 1 168 ? 25.186 -24.217 26.352 1.000 29.401 656 SER B C 1
ATOM 2784 O O . SER B 1 168 ? 26.315 -24.138 26.830 1.000 26.749 656 SER B O 1
ATOM 2787 N N . ASP B 1 169 ? 24.905 -23.844 25.099 1.000 26.562 657 ASP B N 1
ATOM 2788 C CA . ASP B 1 169 ? 25.948 -23.382 24.202 1.000 28.820 657 ASP B CA 1
ATOM 2789 C C . ASP B 1 169 ? 25.349 -22.358 23.248 1.000 26.286 657 ASP B C 1
ATOM 2790 O O . ASP B 1 169 ? 25.144 -22.653 22.074 1.000 25.530 657 ASP B O 1
ATOM 2795 N N . PRO B 1 170 ? 24.951 -21.167 23.745 1.000 24.522 658 PRO B N 1
ATOM 2796 C CA . PRO B 1 170 ? 24.245 -20.199 22.909 1.000 24.556 658 PRO B CA 1
ATOM 2797 C C . PRO B 1 170 ? 25.175 -19.623 21.852 1.000 25.200 658 PRO B C 1
ATOM 2798 O O . PRO B 1 170 ? 26.170 -18.985 22.193 1.000 28.114 658 PRO B O 1
ATOM 2802 N N . SER B 1 171 ? 24.836 -19.859 20.581 1.000 22.496 659 SER B N 1
ATOM 2803 C CA . SER B 1 171 ? 25.623 -19.322 19.486 1.000 24.461 659 SER B CA 1
ATOM 2804 C C . SER B 1 171 ? 24.770 -18.469 18.545 1.000 22.610 659 SER B C 1
ATOM 2805 O O . SER B 1 171 ? 25.313 -17.795 17.684 1.000 21.847 659 SER B O 1
ATOM 2808 N N . ILE B 1 172 ? 23.443 -18.545 18.681 1.000 22.338 660 ILE B N 1
ATOM 2809 C CA . ILE B 1 172 ? 22.507 -17.777 17.876 1.000 23.778 660 ILE B CA 1
ATOM 2810 C C . ILE B 1 172 ? 21.506 -17.119 18.822 1.000 22.731 660 ILE B C 1
ATOM 2811 O O . ILE B 1 172 ? 20.932 -17.799 19.675 1.000 21.574 660 ILE B O 1
ATOM 2816 N N . PHE B 1 173 ? 21.324 -15.800 18.664 1.000 20.960 661 PHE B N 1
ATOM 2817 C CA . PHE B 1 173 ? 20.476 -15.020 19.544 1.000 21.056 661 PHE B CA 1
ATOM 2818 C C . PHE B 1 173 ? 19.400 -14.333 18.716 1.000 20.644 661 PHE B C 1
ATOM 2819 O O . PHE B 1 173 ? 19.701 -13.788 17.659 1.000 19.762 661 PHE B O 1
ATOM 2827 N N . VAL B 1 174 ? 18.172 -14.340 19.230 1.000 19.449 662 VAL B N 1
ATOM 2828 C CA . VAL B 1 174 ? 17.039 -13.719 18.567 1.000 20.047 662 VAL B CA 1
ATOM 2829 C C . VAL B 1 174 ? 16.533 -12.589 19.441 1.000 19.069 662 VAL B C 1
ATOM 2830 O O . VAL B 1 174 ? 16.201 -12.823 20.597 1.000 19.133 662 VAL B O 1
ATOM 2834 N N . ILE B 1 175 ? 16.440 -11.391 18.837 1.000 19.475 663 ILE B N 1
ATOM 2835 C CA . ILE B 1 175 ? 16.054 -10.165 19.517 1.000 19.182 663 ILE B CA 1
ATOM 2836 C C . ILE B 1 175 ? 14.746 -9.662 18.914 1.000 20.946 663 ILE B C 1
ATOM 2837 O O . ILE B 1 175 ? 14.638 -9.578 17.693 1.000 21.296 663 ILE B O 1
ATOM 2842 N N . PHE B 1 176 ? 13.805 -9.267 19.777 1.000 21.368 664 PHE B N 1
ATOM 2843 C CA . PHE B 1 176 ? 12.470 -8.896 19.334 1.000 22.317 664 PHE B CA 1
ATOM 2844 C C . PHE B 1 176 ? 12.231 -7.392 19.450 1.000 23.083 664 PHE B C 1
ATOM 2845 O O . PHE B 1 176 ? 11.224 -6.912 18.935 1.000 22.820 664 PHE B O 1
ATOM 2853 N N . GLU B 1 177 ? 13.146 -6.682 20.131 1.000 21.391 665 GLU B N 1
ATOM 2854 C CA . GLU B 1 177 ? 13.060 -5.255 20.388 1.000 21.348 665 GLU B CA 1
ATOM 2855 C C . GLU B 1 177 ? 14.346 -4.606 19.897 1.000 21.999 665 GLU B C 1
ATOM 2856 O O . GLU B 1 177 ? 15.426 -4.926 20.416 1.000 22.466 665 GLU B O 1
ATOM 2862 N N . LYS B 1 178 ? 14.226 -3.699 18.925 1.000 20.527 666 LYS B N 1
ATOM 2863 C CA . LYS B 1 178 ? 15.393 -3.149 18.244 1.000 22.482 666 LYS B CA 1
ATOM 2864 C C . LYS B 1 178 ? 16.237 -2.295 19.185 1.000 21.418 666 LYS B C 1
ATOM 2865 O O . LYS B 1 178 ? 17.439 -2.136 18.966 1.000 21.786 666 LYS B O 1
ATOM 2871 N N . HIS B 1 179 ? 15.640 -1.764 20.252 1.000 20.119 667 HIS B N 1
ATOM 2872 C CA . HIS B 1 179 ? 16.405 -0.975 21.211 1.000 21.048 667 HIS B CA 1
ATOM 2873 C C . HIS B 1 179 ? 17.443 -1.832 21.945 1.000 22.061 667 HIS B C 1
ATOM 2874 O O . HIS B 1 179 ? 18.308 -1.285 22.604 1.000 20.362 667 HIS B O 1
ATOM 2881 N N . GLN B 1 180 ? 17.368 -3.166 21.823 1.000 19.859 668 GLN B N 1
ATOM 2882 C CA . GLN B 1 180 ? 18.349 -4.033 22.458 1.000 20.000 668 GLN B CA 1
ATOM 2883 C C . GLN B 1 180 ? 19.602 -4.190 21.603 1.000 20.679 668 GLN B C 1
ATOM 2884 O O . GLN B 1 180 ? 20.498 -4.944 21.984 1.000 19.795 668 GLN B O 1
ATOM 2890 N N . VAL B 1 181 ? 19.696 -3.494 20.453 1.000 20.994 669 VAL B N 1
ATOM 2891 C CA A VAL B 1 181 ? 20.813 -3.682 19.535 0.500 19.672 669 VAL B CA 1
ATOM 2892 C CA B VAL B 1 181 ? 20.846 -3.678 19.586 0.500 20.987 669 VAL B CA 1
ATOM 2893 C C . VAL B 1 181 ? 21.367 -2.332 19.096 1.000 21.449 669 VAL B C 1
ATOM 2894 O O . VAL B 1 181 ? 20.602 -1.406 18.824 1.000 19.807 669 VAL B O 1
ATOM 2901 N N . TYR B 1 182 ? 22.696 -2.261 18.984 1.000 20.632 670 TYR B N 1
ATOM 2902 C CA . TYR B 1 182 ? 23.395 -1.157 18.347 1.000 21.617 670 TYR B CA 1
ATOM 2903 C C . TYR B 1 182 ? 24.307 -1.696 17.242 1.000 22.850 670 TYR B C 1
ATOM 2904 O O . TYR B 1 182 ? 25.199 -2.515 17.486 1.000 22.458 670 TYR B O 1
ATOM 2913 N N . PRO B 1 183 ? 24.130 -1.231 15.989 1.000 23.240 671 PRO B N 1
ATOM 2914 C CA . PRO B 1 183 ? 24.971 -1.658 14.873 1.000 23.921 671 PRO B CA 1
ATOM 2915 C C . PRO B 1 183 ? 26.334 -0.976 14.919 1.000 26.770 671 PRO B C 1
ATOM 2916 O O . PRO B 1 183 ? 26.502 0.114 14.385 1.000 32.872 671 PRO B O 1
ATOM 2920 N N . GLU B 1 184 ? 27.316 -1.651 15.500 1.000 24.710 672 GLU B N 1
ATOM 2921 C CA . GLU B 1 184 ? 28.492 -0.966 16.021 1.000 24.865 672 GLU B CA 1
ATOM 2922 C C . GLU B 1 184 ? 29.597 -0.862 14.973 1.000 23.449 672 GLU B C 1
ATOM 2923 O O . GLU B 1 184 ? 30.217 0.206 14.845 1.000 23.809 672 GLU B O 1
ATOM 2929 N N . TYR B 1 185 ? 29.885 -1.979 14.280 1.000 22.234 673 TYR B N 1
ATOM 2930 C CA . TYR B 1 185 ? 30.954 -2.019 13.287 1.000 22.875 673 TYR B CA 1
ATOM 2931 C C . TYR B 1 185 ? 30.490 -2.638 11.972 1.000 24.822 673 TYR B C 1
ATOM 2932 O O . TYR B 1 185 ? 29.732 -3.603 11.966 1.000 22.824 673 TYR B O 1
ATOM 2941 N N . VAL B 1 186 ? 30.977 -2.078 10.862 1.000 22.726 674 VAL B N 1
ATOM 2942 C CA . VAL B 1 186 ? 30.832 -2.689 9.556 1.000 23.285 674 VAL B CA 1
ATOM 2943 C C . VAL B 1 186 ? 32.186 -3.263 9.185 1.000 22.215 674 VAL B C 1
ATOM 2944 O O . VAL B 1 186 ? 33.177 -2.536 9.169 1.000 24.487 674 VAL B O 1
ATOM 2948 N N . ILE B 1 187 ? 32.201 -4.554 8.855 1.000 24.106 675 ILE B N 1
ATOM 2949 C CA . ILE B 1 187 ? 33.411 -5.257 8.470 1.000 24.432 675 ILE B CA 1
ATOM 2950 C C . ILE B 1 187 ? 33.277 -5.672 7.011 1.000 25.020 675 ILE B C 1
ATOM 2951 O O . ILE B 1 187 ? 32.351 -6.400 6.666 1.000 24.696 675 ILE B O 1
ATOM 2956 N N . GLN B 1 188 ? 34.228 -5.219 6.186 1.000 26.490 676 GLN B N 1
ATOM 2957 C CA . GLN B 1 188 ? 34.341 -5.667 4.806 1.000 28.324 676 GLN B CA 1
ATOM 2958 C C . GLN B 1 188 ? 35.501 -6.652 4.680 1.000 25.484 676 GLN B C 1
ATOM 2959 O O . GLN B 1 188 ? 36.597 -6.391 5.161 1.000 27.570 676 GLN B O 1
ATOM 2965 N N . TYR B 1 189 ? 35.281 -7.768 3.989 1.000 26.831 677 TYR B N 1
ATOM 2966 C CA . TYR B 1 189 ? 36.323 -8.774 3.876 1.000 28.548 677 TYR B CA 1
ATOM 2967 C C . TYR B 1 189 ? 36.231 -9.491 2.533 1.000 29.728 677 TYR B C 1
ATOM 2968 O O . TYR B 1 189 ? 35.192 -9.475 1.886 1.000 31.362 677 TYR B O 1
ATOM 2977 N N . THR B 1 190 ? 37.347 -10.106 2.135 1.000 29.757 678 THR B N 1
ATOM 2978 C CA A THR B 1 190 ? 37.406 -10.897 0.918 0.500 30.865 678 THR B CA 1
ATOM 2979 C CA B THR B 1 190 ? 37.374 -10.908 0.924 0.500 30.808 678 THR B CA 1
ATOM 2980 C C . THR B 1 190 ? 37.702 -12.352 1.277 1.000 31.491 678 THR B C 1
ATOM 2981 O O . THR B 1 190 ? 38.363 -12.627 2.278 1.000 34.173 678 THR B O 1
ATOM 2988 N N . THR B 1 191 ? 37.216 -13.269 0.435 1.000 33.866 679 THR B N 1
ATOM 2989 C CA . THR B 1 191 ? 37.448 -14.693 0.591 1.000 39.367 679 THR B CA 1
ATOM 2990 C C . THR B 1 191 ? 38.667 -15.122 -0.231 1.000 48.148 679 THR B C 1
ATOM 2991 O O . THR B 1 191 ? 39.005 -16.302 -0.251 1.000 49.119 679 THR B O 1
ATOM 2995 N N . SER B 1 192 ? 39.342 -14.160 -0.873 1.000 51.518 680 SER B N 1
ATOM 2996 C CA . SER B 1 192 ? 40.507 -14.451 -1.690 1.000 59.376 680 SER B CA 1
ATOM 2997 C C . SER B 1 192 ? 41.641 -13.477 -1.354 1.000 59.137 680 SER B C 1
ATOM 2998 O O . SER B 1 192 ? 42.796 -13.944 -1.355 1.000 62.869 680 SER B O 1
#

B-factor: mean 31.16, std 11.27, range [16.56, 92.3]